Protein AF-A0A0Q5SXW3-F1 (afdb_monomer_lite)

pLDDT: mean 83.44, std 15.12, range [41.38, 98.19]

Structure (mmCIF, N/CA/C/O backbone):
data_AF-A0A0Q5SXW3-F1
#
_entry.id   AF-A0A0Q5SXW3-F1
#
loop_
_atom_site.group_PDB
_atom_site.id
_atom_site.type_symbol
_atom_site.label_atom_id
_atom_site.label_alt_id
_atom_site.label_comp_id
_atom_site.label_asym_id
_atom_site.label_entity_id
_atom_site.label_seq_id
_atom_site.pdbx_PDB_ins_code
_atom_site.Cartn_x
_atom_site.Cartn_y
_atom_site.Cartn_z
_atom_site.occupancy
_atom_site.B_iso_or_equiv
_atom_site.auth_seq_id
_atom_site.auth_comp_id
_atom_site.auth_asym_id
_atom_site.auth_atom_id
_atom_site.pdbx_PDB_model_num
ATOM 1 N N . MET A 1 1 ? 10.910 30.114 -44.982 1.00 49.53 1 MET A N 1
ATOM 2 C CA . MET A 1 1 ? 10.972 28.719 -44.485 1.00 49.53 1 MET A CA 1
ATOM 3 C C . MET A 1 1 ? 11.969 28.508 -43.340 1.00 49.53 1 MET A C 1
ATOM 5 O O . MET A 1 1 ? 11.643 27.770 -42.423 1.00 49.53 1 MET A O 1
ATOM 9 N N . ALA A 1 2 ? 13.144 29.156 -43.319 1.00 45.91 2 ALA A N 1
ATOM 10 C CA . ALA A 1 2 ? 14.095 29.004 -42.202 1.00 45.91 2 ALA A CA 1
ATOM 11 C C . ALA A 1 2 ? 13.546 29.506 -40.845 1.00 45.91 2 ALA A C 1
ATOM 13 O O . ALA A 1 2 ? 13.657 28.807 -39.846 1.00 45.91 2 ALA A O 1
ATOM 14 N N . GLY A 1 3 ? 12.871 30.664 -40.809 1.00 62.47 3 GLY A N 1
ATOM 15 C CA . GLY A 1 3 ? 12.299 31.212 -39.566 1.00 62.47 3 GLY A CA 1
ATOM 16 C C . GLY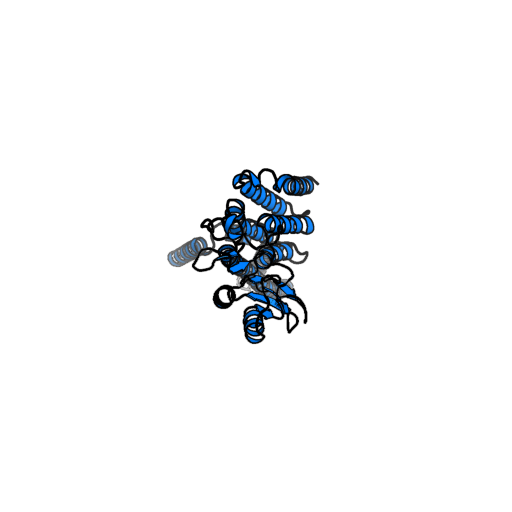 A 1 3 ? 11.138 30.396 -38.978 1.00 62.47 3 GLY A C 1
ATOM 17 O O . GLY A 1 3 ? 11.000 30.313 -37.759 1.00 62.47 3 GLY A O 1
ATOM 18 N N . THR A 1 4 ? 10.341 29.735 -39.827 1.00 69.94 4 THR A N 1
ATOM 19 C CA . THR A 1 4 ? 9.267 28.826 -39.394 1.00 69.94 4 THR A CA 1
ATOM 20 C C . THR A 1 4 ? 9.837 27.508 -38.866 1.00 69.94 4 THR A C 1
ATOM 22 O O . THR A 1 4 ? 9.387 27.035 -37.832 1.00 69.94 4 THR A O 1
ATOM 25 N N . SER A 1 5 ? 10.885 26.965 -39.502 1.00 56.75 5 SER A N 1
ATOM 26 C CA . SER A 1 5 ? 11.617 25.789 -39.001 1.00 56.75 5 SER A CA 1
ATOM 27 C C . SER A 1 5 ? 12.313 26.063 -37.658 1.00 56.75 5 SER A C 1
ATOM 29 O O . SER A 1 5 ? 12.236 25.252 -36.734 1.00 56.75 5 SER A O 1
ATOM 31 N N . PHE A 1 6 ? 12.903 27.251 -37.492 1.00 71.00 6 PHE A N 1
ATOM 32 C CA . PHE A 1 6 ? 13.541 27.657 -36.238 1.00 71.00 6 PHE A CA 1
ATOM 33 C C . PHE A 1 6 ? 12.520 27.892 -35.112 1.00 71.00 6 PHE A C 1
ATOM 35 O O . PHE A 1 6 ? 12.730 27.436 -33.990 1.00 71.00 6 PHE A O 1
ATOM 42 N N . SER A 1 7 ? 11.374 28.518 -35.415 1.00 66.56 7 SER A N 1
ATOM 43 C CA . SER A 1 7 ? 10.286 28.703 -34.439 1.00 66.56 7 SER A CA 1
ATOM 44 C C . SER A 1 7 ? 9.642 27.384 -34.018 1.00 66.56 7 SER A C 1
ATOM 46 O O . SER A 1 7 ? 9.372 27.206 -32.836 1.00 66.56 7 SER A O 1
ATOM 48 N N . ILE A 1 8 ? 9.437 26.440 -34.945 1.00 80.38 8 ILE A N 1
ATOM 49 C CA . ILE A 1 8 ? 8.908 25.108 -34.612 1.00 80.38 8 ILE A CA 1
ATOM 50 C C . ILE A 1 8 ? 9.917 24.341 -33.750 1.00 80.38 8 ILE A C 1
ATOM 52 O O . ILE A 1 8 ? 9.531 23.788 -32.727 1.00 80.38 8 ILE A O 1
ATOM 56 N N . THR A 1 9 ? 11.210 24.374 -34.090 1.00 70.44 9 THR A N 1
ATOM 57 C CA . THR A 1 9 ? 12.268 23.721 -33.297 1.00 70.44 9 THR A CA 1
ATOM 58 C C . THR A 1 9 ? 12.355 24.290 -31.876 1.00 70.44 9 THR A C 1
ATOM 60 O O . THR A 1 9 ? 12.396 23.525 -30.915 1.00 70.44 9 THR A O 1
ATOM 63 N N . ILE A 1 10 ? 12.322 25.620 -31.714 1.00 76.75 10 ILE A N 1
ATOM 64 C CA . ILE A 1 10 ? 12.324 26.263 -30.389 1.00 76.75 10 ILE A CA 1
ATOM 65 C C . ILE A 1 10 ? 11.029 25.981 -29.627 1.00 76.75 10 ILE A C 1
ATOM 67 O O . ILE A 1 10 ? 11.085 25.723 -28.429 1.00 76.75 10 ILE A O 1
ATOM 71 N N . SER A 1 11 ? 9.874 25.998 -30.294 1.00 65.00 11 SER A N 1
ATOM 72 C CA . SER A 1 11 ? 8.589 25.735 -29.646 1.00 65.00 11 SER A CA 1
ATOM 73 C C . SER A 1 11 ? 8.500 24.285 -29.168 1.00 65.00 11 SER A C 1
ATOM 75 O O . SER A 1 11 ? 8.158 24.060 -28.015 1.00 65.00 11 SER A O 1
ATOM 77 N N . VAL A 1 12 ? 8.924 23.311 -29.980 1.00 61.25 12 VAL A N 1
ATOM 78 C CA . VAL A 1 12 ? 9.019 21.898 -29.578 1.00 61.25 12 VAL A CA 1
ATOM 79 C C . VAL A 1 12 ? 10.018 21.716 -28.434 1.00 61.25 12 VAL A C 1
ATOM 81 O O . VAL A 1 12 ? 9.710 21.014 -27.472 1.00 61.25 12 VAL A O 1
ATOM 84 N N . LEU A 1 13 ? 11.183 22.372 -28.480 1.00 55.38 13 LEU A N 1
ATOM 85 C CA . LEU A 1 13 ? 12.180 22.294 -27.409 1.00 55.38 13 LEU A CA 1
ATOM 86 C C . LEU A 1 13 ? 11.666 22.915 -26.097 1.00 55.38 13 LEU A C 1
ATOM 88 O O . LEU A 1 13 ? 11.856 22.334 -25.030 1.00 55.38 13 LEU A O 1
ATOM 92 N N . ALA A 1 14 ? 10.962 24.047 -26.173 1.00 55.56 14 ALA A N 1
ATOM 93 C CA . ALA A 1 14 ? 10.363 24.719 -25.022 1.00 55.56 14 ALA A CA 1
ATOM 94 C C . ALA A 1 14 ? 9.226 23.889 -24.405 1.00 55.56 14 ALA A C 1
ATOM 96 O O . ALA A 1 14 ? 9.214 23.688 -23.192 1.00 55.56 14 ALA A O 1
ATOM 97 N N . THR A 1 15 ? 8.326 23.341 -25.228 1.00 52.22 15 THR A N 1
ATOM 98 C CA . THR A 1 15 ? 7.205 22.504 -24.773 1.00 52.22 15 THR A CA 1
ATOM 99 C C . THR A 1 15 ? 7.679 21.155 -24.228 1.00 52.22 15 THR A C 1
ATOM 101 O O . THR A 1 15 ? 7.140 20.663 -23.240 1.00 52.22 15 THR A O 1
ATOM 104 N N . THR A 1 16 ? 8.727 20.561 -24.804 1.00 41.38 16 THR A N 1
ATOM 105 C CA . THR A 1 16 ? 9.285 19.289 -24.313 1.00 41.38 16 THR A CA 1
ATOM 106 C C . THR A 1 16 ? 10.017 19.477 -22.983 1.00 41.38 16 THR A C 1
ATOM 108 O O . THR A 1 16 ? 9.868 18.660 -22.075 1.00 41.38 16 THR A O 1
ATOM 111 N N . SER A 1 17 ? 10.759 20.580 -22.829 1.00 44.59 17 SER A N 1
ATOM 112 C CA . SER A 1 17 ? 11.491 20.889 -21.595 1.00 44.59 17 SER A CA 1
ATOM 113 C C . SER A 1 17 ? 10.551 21.231 -20.429 1.00 44.59 17 SER A C 1
ATOM 115 O O . SER A 1 17 ? 10.820 20.836 -19.294 1.00 44.59 17 SER A O 1
ATOM 117 N N . SER A 1 18 ? 9.416 21.892 -20.701 1.00 47.47 18 SER A N 1
ATOM 118 C CA . SER A 1 18 ? 8.421 22.239 -19.676 1.00 47.47 18 SER A CA 1
ATOM 119 C C . SER A 1 18 ? 7.492 21.085 -19.286 1.00 47.47 18 SER A C 1
ATOM 121 O O . SER A 1 18 ? 7.033 21.052 -18.149 1.00 47.47 18 SER A O 1
ATOM 123 N N . THR A 1 19 ? 7.219 20.143 -20.196 1.00 46.22 19 THR A N 1
ATOM 124 C CA . THR A 1 19 ? 6.219 19.080 -19.970 1.00 46.22 19 THR A CA 1
ATOM 125 C C . THR A 1 19 ? 6.835 17.786 -19.433 1.00 46.22 19 THR A C 1
ATOM 127 O O . THR A 1 19 ? 6.175 17.063 -18.694 1.00 46.22 19 THR A O 1
ATOM 130 N N . TYR A 1 20 ? 8.099 17.488 -19.761 1.00 43.59 20 TYR A N 1
ATOM 131 C CA . TYR A 1 20 ? 8.680 16.164 -19.495 1.00 43.59 20 TYR A CA 1
ATOM 132 C C . TYR A 1 20 ? 9.910 16.166 -18.576 1.00 43.59 20 TYR A C 1
ATOM 134 O O . TYR A 1 20 ? 10.252 15.130 -18.014 1.00 43.59 20 TYR A O 1
ATOM 142 N N . GLY A 1 21 ? 10.556 17.310 -18.339 1.00 48.75 21 GLY A N 1
ATOM 143 C CA . GLY A 1 21 ? 11.743 17.405 -17.485 1.00 48.75 21 GLY A CA 1
ATOM 144 C C . GLY A 1 21 ? 12.985 16.670 -18.045 1.00 48.75 21 GLY A C 1
ATOM 145 O O . GLY A 1 21 ? 12.887 15.674 -18.765 1.00 48.75 21 GLY A O 1
ATOM 146 N N . PRO A 1 22 ? 14.210 17.109 -17.702 1.00 42.50 22 PRO A N 1
ATOM 147 C CA . PRO A 1 22 ? 15.450 16.567 -18.281 1.00 42.50 22 PRO A CA 1
ATOM 148 C C . PRO A 1 22 ? 15.685 15.073 -17.990 1.00 42.50 22 PRO A C 1
ATOM 150 O O . PRO A 1 22 ? 16.460 14.413 -18.680 1.00 42.50 22 PRO A O 1
ATOM 153 N N . ARG A 1 23 ? 15.007 14.514 -16.981 1.00 47.88 23 ARG A N 1
ATOM 154 C CA . ARG A 1 23 ? 15.119 13.099 -16.599 1.00 47.88 23 ARG A CA 1
ATOM 155 C C . ARG A 1 23 ? 14.349 12.172 -17.532 1.00 47.88 23 ARG A C 1
ATOM 157 O O . ARG A 1 23 ? 14.853 11.098 -17.840 1.00 47.88 23 ARG A O 1
ATOM 164 N N . LEU A 1 24 ? 13.183 12.592 -18.017 1.00 46.88 24 LEU A N 1
ATOM 165 C CA . LEU A 1 24 ? 12.363 11.760 -18.891 1.00 46.88 24 LEU A CA 1
ATOM 166 C C . LEU A 1 24 ? 12.983 11.650 -20.283 1.00 46.88 24 LEU A C 1
ATOM 168 O O . LEU A 1 24 ? 13.010 10.565 -20.844 1.00 46.88 24 LEU A O 1
ATOM 172 N N . VAL A 1 25 ? 13.598 12.729 -20.782 1.00 51.75 25 VAL A N 1
ATOM 173 C CA . VAL A 1 25 ? 14.402 12.695 -22.017 1.00 51.75 25 VAL A CA 1
ATOM 174 C C . VAL A 1 25 ? 15.599 11.754 -21.865 1.00 51.75 25 VAL A C 1
ATOM 176 O O . VAL A 1 25 ? 15.882 10.972 -22.767 1.00 51.75 25 VAL A O 1
ATOM 179 N N . ARG A 1 26 ? 16.290 11.774 -20.715 1.00 52.53 26 ARG A N 1
ATOM 180 C CA . ARG A 1 26 ? 17.434 10.882 -20.470 1.00 52.53 26 ARG A CA 1
ATOM 181 C C . ARG A 1 26 ? 17.016 9.415 -20.359 1.00 52.53 26 ARG A C 1
ATOM 183 O O . ARG A 1 26 ? 17.707 8.563 -20.903 1.00 52.53 26 ARG A O 1
ATOM 190 N N . ASN A 1 27 ? 15.899 9.128 -19.693 1.00 52.12 27 ASN A N 1
ATOM 191 C CA . ASN A 1 27 ? 15.368 7.770 -19.577 1.00 52.12 27 ASN A CA 1
ATOM 192 C C . ASN A 1 27 ? 14.830 7.263 -20.920 1.00 52.12 27 ASN A C 1
ATOM 194 O O . ASN A 1 27 ? 15.155 6.151 -21.313 1.00 52.12 27 ASN A O 1
ATOM 198 N N . PHE A 1 28 ? 14.124 8.106 -21.676 1.00 60.16 28 PHE A N 1
ATOM 199 C CA . PHE A 1 28 ? 13.699 7.814 -23.045 1.00 60.16 28 PHE A CA 1
ATOM 200 C C . PHE A 1 28 ? 14.899 7.505 -23.953 1.00 60.16 28 PHE A C 1
ATOM 202 O O . PHE A 1 28 ? 14.857 6.564 -24.735 1.00 60.16 28 PHE A O 1
ATOM 209 N N . MET A 1 29 ? 16.009 8.239 -23.819 1.00 57.31 29 MET A N 1
ATOM 210 C CA . MET A 1 29 ? 17.247 7.969 -24.566 1.00 57.31 29 MET A CA 1
ATOM 211 C C . MET A 1 29 ? 18.009 6.724 -24.078 1.00 57.31 29 MET A C 1
ATOM 213 O O . MET A 1 29 ? 18.765 6.142 -24.852 1.00 57.31 29 MET A O 1
ATOM 217 N N . ALA A 1 30 ? 17.844 6.312 -22.817 1.00 60.94 30 ALA A N 1
ATOM 218 C CA . ALA A 1 30 ? 18.483 5.121 -22.246 1.00 60.94 30 ALA A CA 1
ATOM 219 C C . ALA A 1 30 ? 17.689 3.825 -22.493 1.00 60.94 30 ALA A C 1
ATOM 221 O O . ALA A 1 30 ? 18.246 2.734 -22.374 1.00 60.94 30 ALA A O 1
ATOM 222 N N . ASP A 1 31 ? 16.408 3.944 -22.839 1.00 70.44 31 ASP A N 1
ATOM 223 C CA . ASP A 1 31 ? 15.528 2.820 -23.123 1.00 70.44 31 ASP A CA 1
ATOM 224 C C . ASP A 1 31 ? 15.985 2.068 -24.383 1.00 70.44 31 ASP A C 1
ATOM 226 O O . ASP A 1 31 ? 16.022 2.610 -25.492 1.00 70.44 31 ASP A O 1
ATOM 230 N N . ARG A 1 32 ? 16.321 0.786 -24.208 1.00 73.56 32 ARG A N 1
ATOM 231 C CA . ARG A 1 32 ? 16.782 -0.089 -25.292 1.00 73.56 32 ARG A CA 1
ATOM 232 C C . ARG A 1 32 ? 15.726 -0.285 -26.376 1.00 73.56 32 ARG A C 1
ATOM 234 O O . ARG A 1 32 ? 16.095 -0.398 -27.542 1.00 73.56 32 ARG A O 1
ATOM 241 N N . ALA A 1 33 ? 14.440 -0.302 -26.025 1.00 75.38 33 ALA A N 1
ATOM 242 C CA . ALA A 1 33 ? 13.360 -0.413 -26.998 1.00 75.38 33 ALA A CA 1
ATOM 243 C C . ALA A 1 33 ? 13.281 0.853 -27.858 1.00 75.38 33 ALA A C 1
ATOM 245 O O . ALA A 1 33 ? 13.190 0.768 -29.082 1.00 75.38 33 ALA A O 1
ATOM 246 N N . ASN A 1 34 ? 13.416 2.029 -27.240 1.00 76.62 34 ASN A N 1
ATOM 247 C CA . ASN A 1 34 ? 13.444 3.289 -27.975 1.00 76.62 34 ASN A CA 1
ATOM 248 C C . ASN A 1 34 ? 14.692 3.407 -28.870 1.00 76.62 34 ASN A C 1
ATOM 250 O O . ASN A 1 34 ? 14.585 3.800 -30.030 1.00 76.62 34 ASN A O 1
ATOM 254 N N . GLN A 1 35 ? 15.866 2.992 -28.376 1.00 82.06 35 GLN A N 1
ATOM 255 C CA . GLN A 1 35 ? 17.093 2.926 -29.181 1.00 82.06 35 GLN A CA 1
ATOM 256 C C . GLN A 1 35 ? 16.946 1.979 -30.377 1.00 82.06 35 GLN A C 1
ATOM 258 O O . GLN A 1 35 ? 17.368 2.323 -31.478 1.00 82.06 35 GLN A O 1
ATOM 263 N N . PHE A 1 36 ? 16.326 0.812 -30.184 1.00 86.44 36 PHE A N 1
ATOM 264 C CA . PHE A 1 36 ? 16.062 -0.149 -31.255 1.00 86.44 36 PHE A CA 1
ATOM 265 C C . PHE A 1 36 ? 15.137 0.427 -32.334 1.00 86.44 36 PHE A C 1
ATOM 267 O O . PHE A 1 36 ? 15.429 0.307 -33.525 1.00 86.44 36 PHE A O 1
ATOM 274 N N . VAL A 1 37 ? 14.051 1.091 -31.932 1.00 87.56 37 VAL A N 1
ATOM 275 C CA . VAL A 1 37 ? 13.108 1.741 -32.854 1.00 87.56 37 VAL A CA 1
ATOM 276 C C . VAL A 1 37 ? 13.810 2.848 -33.644 1.00 87.56 37 VAL A C 1
ATOM 278 O O . VAL A 1 37 ? 13.755 2.847 -34.874 1.00 87.56 37 VAL A O 1
ATOM 281 N N . LEU A 1 38 ? 14.544 3.742 -32.966 1.00 86.25 38 LEU A N 1
ATOM 282 C CA . LEU A 1 38 ? 15.312 4.804 -33.626 1.00 86.25 38 LEU A CA 1
ATOM 283 C C . LEU A 1 38 ? 16.356 4.234 -34.590 1.00 86.25 38 LEU A C 1
ATOM 285 O O . LEU A 1 38 ? 16.492 4.740 -35.703 1.00 86.25 38 LEU A O 1
ATOM 289 N N . ALA A 1 39 ? 17.086 3.194 -34.183 1.00 89.31 39 ALA A N 1
ATOM 290 C CA . ALA A 1 39 ? 18.100 2.557 -35.016 1.00 89.31 39 ALA A CA 1
ATOM 291 C C . ALA A 1 39 ? 17.480 1.915 -36.259 1.00 89.31 39 ALA A C 1
ATOM 293 O O . ALA A 1 39 ? 18.016 2.078 -37.353 1.00 89.31 39 ALA A O 1
ATOM 294 N N . THR A 1 40 ? 16.336 1.244 -36.108 1.00 92.25 40 THR A N 1
ATOM 295 C CA . THR A 1 40 ? 15.629 0.596 -37.216 1.00 92.25 40 THR A CA 1
ATOM 296 C C . THR A 1 40 ? 15.133 1.638 -38.216 1.00 92.25 40 THR A C 1
ATOM 298 O O . THR A 1 40 ? 15.524 1.580 -39.378 1.00 92.25 40 THR A O 1
ATOM 301 N N . PHE A 1 41 ? 14.399 2.660 -37.766 1.00 91.00 41 PHE A N 1
ATOM 302 C CA . PHE A 1 41 ? 13.896 3.718 -38.652 1.00 91.00 41 PHE A CA 1
ATOM 303 C C . PHE A 1 41 ? 15.029 4.491 -39.327 1.00 91.00 41 PHE A C 1
ATOM 305 O O . PHE A 1 41 ? 14.969 4.774 -40.522 1.00 91.00 41 PHE A O 1
ATOM 312 N N . THR A 1 42 ? 16.099 4.801 -38.587 1.00 92.12 42 THR A N 1
ATOM 313 C CA . THR A 1 42 ? 17.269 5.487 -39.150 1.00 92.12 42 THR A CA 1
ATOM 314 C C . THR A 1 42 ? 17.977 4.608 -40.183 1.00 92.12 42 THR A C 1
ATOM 316 O O . THR A 1 42 ? 18.371 5.106 -41.235 1.00 92.12 42 THR A O 1
ATOM 319 N N . SER A 1 43 ? 18.108 3.304 -39.925 1.00 93.62 43 SER A N 1
ATOM 320 C CA . SER A 1 43 ? 18.719 2.344 -40.851 1.00 93.62 43 SER A CA 1
ATOM 321 C C . SER A 1 43 ? 17.892 2.183 -42.126 1.00 93.62 43 SER A C 1
ATOM 323 O O . SER A 1 43 ? 18.435 2.332 -43.221 1.00 93.62 43 SER A O 1
ATOM 325 N N . THR A 1 44 ? 16.576 1.972 -42.006 1.00 93.19 44 THR A N 1
ATOM 326 C CA . THR A 1 44 ? 15.651 1.881 -43.145 1.00 93.19 44 THR A CA 1
ATOM 327 C C . THR A 1 44 ? 15.677 3.171 -43.968 1.00 93.19 44 THR A C 1
ATOM 329 O O . THR A 1 44 ? 15.791 3.130 -45.193 1.00 93.19 44 THR A O 1
ATOM 332 N N . PHE A 1 45 ? 15.670 4.332 -43.310 1.00 90.31 45 PHE A N 1
ATOM 333 C CA . PHE A 1 45 ? 15.755 5.629 -43.978 1.00 90.31 45 PHE A CA 1
ATOM 334 C C . PHE A 1 45 ? 17.074 5.819 -44.743 1.00 90.31 45 PHE A C 1
ATOM 336 O O . PHE A 1 45 ? 17.063 6.197 -45.918 1.00 90.31 45 PHE A O 1
ATOM 343 N N . LEU A 1 46 ? 18.213 5.521 -44.110 1.00 92.81 46 LEU A N 1
ATOM 344 C CA . LEU A 1 46 ? 19.526 5.595 -44.756 1.00 92.81 46 LEU A CA 1
ATOM 345 C C . LEU A 1 46 ? 19.637 4.608 -45.923 1.00 92.81 46 LEU A C 1
ATOM 347 O O . LEU A 1 46 ? 20.145 4.976 -46.983 1.00 92.81 46 LEU A O 1
ATOM 351 N N . TYR A 1 47 ? 19.121 3.388 -45.758 1.00 91.81 47 TYR A N 1
ATOM 352 C CA . TYR A 1 47 ? 19.054 2.389 -46.819 1.00 91.81 47 TYR A CA 1
ATOM 353 C C . TYR A 1 47 ? 18.281 2.927 -48.028 1.00 91.81 47 TYR A C 1
ATOM 355 O O . TYR A 1 47 ? 18.800 2.910 -49.143 1.00 91.81 47 TYR A O 1
ATOM 363 N N . CYS A 1 48 ? 17.096 3.503 -47.809 1.00 89.56 48 CYS A N 1
ATOM 364 C CA . CYS A 1 48 ? 16.301 4.124 -48.867 1.00 89.56 48 CYS A CA 1
ATOM 365 C C . CYS A 1 48 ? 17.057 5.254 -49.586 1.00 89.56 48 CYS A C 1
ATOM 367 O O . CYS A 1 48 ? 17.016 5.314 -50.813 1.00 89.56 48 CYS A O 1
ATOM 369 N N . ILE A 1 49 ? 17.795 6.116 -48.872 1.00 90.44 49 ILE A N 1
ATOM 370 C CA . ILE A 1 49 ? 18.624 7.169 -49.495 1.00 90.44 49 ILE A CA 1
ATOM 371 C C . ILE A 1 49 ? 19.711 6.570 -50.395 1.00 90.44 49 ILE A C 1
ATOM 373 O O . ILE A 1 49 ? 19.908 7.033 -51.520 1.00 90.44 49 ILE A O 1
ATOM 377 N N . VAL A 1 50 ? 20.416 5.542 -49.918 1.00 88.75 50 VAL A N 1
ATOM 378 C CA . VAL A 1 50 ? 21.484 4.884 -50.687 1.00 88.75 50 VAL A CA 1
ATOM 379 C C . VAL A 1 50 ? 20.922 4.215 -51.944 1.00 88.75 50 VAL A C 1
ATOM 381 O O . VAL A 1 50 ? 21.498 4.370 -53.023 1.00 88.75 50 VAL A O 1
ATOM 384 N N . VAL A 1 51 ? 19.781 3.529 -51.825 1.00 88.31 51 VAL A N 1
ATOM 385 C CA . VAL A 1 51 ? 19.095 2.887 -52.956 1.00 88.31 51 VAL A CA 1
ATOM 386 C C . VAL A 1 51 ? 18.595 3.924 -53.961 1.00 88.31 51 VAL A C 1
ATOM 388 O O . VAL A 1 51 ? 18.804 3.755 -55.157 1.00 88.31 51 VAL A O 1
ATOM 391 N N . MET A 1 52 ? 18.009 5.036 -53.505 1.00 84.25 52 MET A N 1
ATOM 392 C CA . MET A 1 52 ? 17.576 6.117 -54.400 1.00 84.25 52 MET A CA 1
ATOM 393 C C . MET A 1 52 ? 18.745 6.723 -55.180 1.00 84.25 52 MET A C 1
ATOM 395 O O . MET A 1 52 ? 18.599 7.001 -56.365 1.00 84.25 52 MET A O 1
ATOM 399 N N . ARG A 1 53 ? 19.923 6.876 -54.559 1.00 81.69 53 ARG A N 1
ATOM 400 C CA . ARG A 1 53 ? 21.124 7.384 -55.245 1.00 81.69 53 ARG A CA 1
ATOM 401 C C . ARG A 1 53 ? 21.618 6.455 -56.362 1.00 81.69 53 ARG A C 1
ATOM 403 O O . ARG A 1 53 ? 22.303 6.918 -57.265 1.00 81.69 53 ARG A O 1
ATOM 410 N N . THR A 1 54 ? 21.321 5.159 -56.283 1.00 77.75 54 THR A N 1
ATOM 411 C CA . THR A 1 54 ? 21.755 4.161 -57.277 1.00 77.75 54 THR A CA 1
ATOM 412 C C . THR A 1 54 ? 20.787 4.008 -58.452 1.00 77.75 54 THR A C 1
ATOM 414 O O . THR A 1 54 ? 21.094 3.278 -59.394 1.00 77.75 54 THR A O 1
ATOM 417 N N . VAL A 1 55 ? 19.632 4.681 -58.422 1.00 76.56 55 VAL A N 1
ATOM 418 C CA . VAL A 1 55 ? 18.691 4.720 -59.546 1.00 76.56 55 VAL A CA 1
ATOM 419 C C . VAL A 1 55 ? 19.172 5.758 -60.558 1.00 76.56 55 VAL A C 1
ATOM 421 O O . VAL A 1 55 ? 19.189 6.950 -60.259 1.00 76.56 55 VAL A O 1
ATOM 424 N N . HIS A 1 56 ? 19.525 5.312 -61.764 1.00 69.12 56 HIS A N 1
ATOM 425 C CA . HIS A 1 56 ? 19.887 6.195 -62.876 1.00 69.12 56 HIS A CA 1
ATOM 426 C C . HIS A 1 56 ? 18.735 6.286 -63.882 1.00 69.12 56 HIS A C 1
ATOM 428 O O . HIS A 1 56 ? 18.235 5.266 -64.364 1.00 69.12 56 HIS A O 1
ATOM 434 N N . THR A 1 57 ? 18.324 7.511 -64.207 1.00 60.47 57 THR A N 1
ATOM 435 C CA . THR A 1 57 ? 17.358 7.831 -65.274 1.00 60.47 57 THR A CA 1
ATOM 436 C C . THR A 1 57 ? 18.081 8.236 -66.561 1.00 60.47 57 THR A C 1
ATOM 438 O O . THR A 1 57 ? 19.185 8.765 -66.491 1.00 60.47 57 THR A O 1
ATOM 441 N N . GLU A 1 58 ? 17.448 8.059 -67.729 1.00 55.50 58 GLU A N 1
ATOM 442 C CA . GLU A 1 58 ? 18.015 8.327 -69.077 1.00 55.50 58 GLU A CA 1
ATOM 443 C C . GLU A 1 58 ? 18.564 9.755 -69.306 1.00 55.50 58 GLU A C 1
ATOM 445 O O . GLU A 1 58 ? 19.168 10.027 -70.337 1.00 55.50 58 GLU A O 1
ATOM 450 N N . VAL A 1 59 ? 18.383 10.669 -68.351 1.00 57.69 59 VAL A N 1
ATOM 451 C CA . VAL A 1 59 ? 18.916 12.040 -68.367 1.00 57.69 59 VAL A CA 1
ATOM 452 C C . VAL A 1 59 ? 20.444 12.085 -68.142 1.00 57.69 59 VAL A C 1
ATOM 454 O O . VAL A 1 59 ? 21.069 13.077 -68.499 1.00 57.69 59 VAL A O 1
ATOM 457 N N . ASP A 1 60 ? 21.056 11.015 -67.616 1.00 56.78 60 ASP A N 1
ATOM 458 C CA . ASP A 1 60 ? 22.485 10.955 -67.238 1.00 56.78 60 ASP A CA 1
ATOM 459 C C . ASP A 1 60 ? 23.419 10.328 -68.303 1.00 56.78 60 ASP A C 1
ATOM 461 O O . ASP A 1 60 ? 24.522 9.889 -67.974 1.00 56.78 60 ASP A O 1
ATOM 465 N N . ASP A 1 61 ? 23.007 10.227 -69.575 1.00 55.25 61 ASP A N 1
ATOM 466 C CA . ASP A 1 61 ? 23.818 9.647 -70.679 1.00 55.25 61 ASP A CA 1
ATOM 467 C C . ASP A 1 61 ? 24.334 8.206 -70.406 1.00 55.25 61 ASP A C 1
ATOM 469 O O . ASP A 1 61 ? 25.233 7.685 -71.070 1.00 55.25 61 ASP A O 1
ATOM 473 N N . THR A 1 62 ? 23.732 7.530 -69.419 1.00 58.69 62 THR A N 1
ATOM 474 C CA . THR A 1 62 ? 24.042 6.168 -68.967 1.00 58.69 62 THR A CA 1
ATOM 475 C C . THR A 1 62 ? 22.777 5.310 -69.079 1.00 58.69 62 THR A C 1
ATOM 477 O O . THR A 1 62 ? 21.673 5.805 -68.859 1.00 58.69 62 THR A O 1
ATOM 480 N N . SER A 1 63 ? 22.902 4.021 -69.422 1.00 59.34 63 SER A N 1
ATOM 481 C CA . SER A 1 63 ? 21.747 3.117 -69.558 1.00 59.34 63 SER A CA 1
ATOM 482 C C . SER A 1 63 ? 20.893 3.105 -68.286 1.00 59.34 63 SER A C 1
ATOM 484 O O . SER A 1 63 ? 21.424 2.835 -67.206 1.00 59.34 63 SER A O 1
ATOM 486 N N . ALA A 1 64 ? 19.586 3.350 -68.419 1.00 66.06 64 ALA A N 1
ATOM 487 C CA . ALA A 1 64 ? 18.649 3.332 -67.301 1.00 66.06 64 ALA A CA 1
ATOM 488 C C . ALA A 1 64 ? 18.769 2.024 -66.503 1.00 66.06 64 ALA A C 1
ATOM 490 O O . ALA A 1 64 ? 18.636 0.928 -67.052 1.00 66.06 64 ALA A O 1
ATOM 491 N N . PHE A 1 65 ? 19.024 2.139 -65.201 1.00 74.44 65 PHE A N 1
ATOM 492 C CA . PHE A 1 65 ? 19.201 0.995 -64.313 1.00 74.44 65 PHE A CA 1
ATOM 493 C C . PHE A 1 65 ? 18.437 1.222 -63.013 1.00 74.44 65 PHE A C 1
ATOM 495 O O . PHE A 1 65 ? 18.665 2.196 -62.294 1.00 74.44 65 PHE A O 1
ATOM 502 N N . VAL A 1 66 ? 17.534 0.287 -62.709 1.00 78.31 66 VAL A N 1
ATOM 503 C CA . VAL A 1 66 ? 16.761 0.262 -61.467 1.00 78.31 66 VAL A CA 1
ATOM 504 C C . VAL A 1 66 ? 17.112 -1.022 -60.707 1.00 78.31 66 VAL A C 1
ATOM 506 O O . VAL A 1 66 ? 16.832 -2.116 -61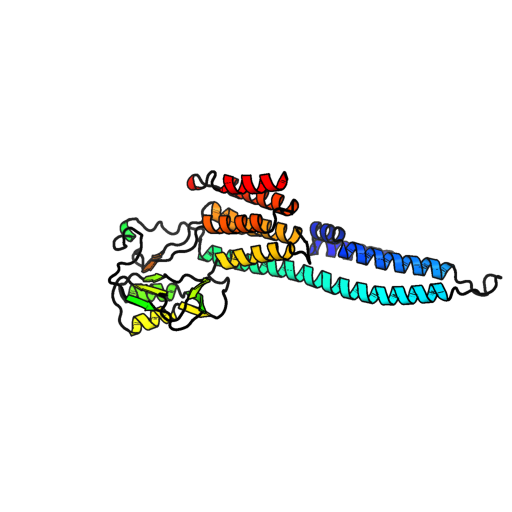.203 1.00 78.31 66 VAL A O 1
ATOM 509 N N . PRO A 1 67 ? 17.694 -0.937 -59.499 1.00 81.75 67 PRO A N 1
ATOM 510 C CA . PRO A 1 67 ? 18.035 -2.108 -58.699 1.00 81.75 67 PRO A CA 1
ATOM 511 C C . PRO A 1 67 ? 16.782 -2.714 -58.038 1.00 81.75 67 PRO A C 1
ATOM 513 O O . PRO A 1 67 ? 16.492 -2.474 -56.868 1.00 81.75 67 PRO A O 1
ATOM 516 N N . VAL A 1 68 ? 16.034 -3.533 -58.786 1.00 84.69 68 VAL A N 1
ATOM 517 C CA . VAL A 1 68 ? 14.730 -4.101 -58.371 1.00 84.69 68 VAL A CA 1
ATOM 518 C C . VAL A 1 68 ? 14.796 -4.854 -57.034 1.00 84.69 68 VAL A C 1
ATOM 520 O O . VAL A 1 68 ? 13.911 -4.695 -56.194 1.00 84.69 68 VAL A O 1
ATOM 523 N N . ILE A 1 69 ? 15.867 -5.620 -56.790 1.00 89.00 69 ILE A N 1
ATOM 524 C CA . ILE A 1 69 ? 16.062 -6.350 -55.524 1.00 89.00 69 ILE A CA 1
ATOM 525 C C . ILE A 1 69 ? 16.157 -5.375 -54.344 1.00 89.00 69 ILE A C 1
ATOM 527 O O . ILE A 1 69 ? 15.526 -5.596 -53.313 1.00 89.00 69 ILE A O 1
ATOM 531 N N . ALA A 1 70 ? 16.899 -4.276 -54.502 1.00 88.56 70 ALA A N 1
ATOM 532 C CA . ALA A 1 70 ? 17.058 -3.277 -53.450 1.00 88.56 70 ALA A CA 1
ATOM 533 C C . ALA A 1 70 ? 15.736 -2.554 -53.149 1.00 88.56 70 ALA A C 1
ATOM 535 O O . ALA A 1 70 ? 15.409 -2.303 -51.991 1.00 88.56 70 ALA A O 1
ATOM 536 N N . VAL A 1 71 ? 14.925 -2.300 -54.182 1.00 88.69 71 VAL A N 1
ATOM 537 C CA . VAL A 1 71 ? 13.573 -1.746 -54.021 1.00 88.69 71 VAL A CA 1
ATOM 538 C C . VAL A 1 71 ? 12.664 -2.716 -53.260 1.00 88.69 71 VAL A C 1
ATOM 540 O O . VAL A 1 71 ? 11.949 -2.297 -52.355 1.00 88.69 71 VAL A O 1
ATOM 543 N N . HIS A 1 72 ? 12.695 -4.016 -53.566 1.00 91.69 72 HIS A N 1
ATOM 544 C CA . HIS A 1 72 ? 11.904 -5.009 -52.827 1.00 91.69 72 HIS A CA 1
ATOM 545 C C . HIS A 1 72 ? 12.327 -5.120 -51.358 1.00 91.69 72 HIS A C 1
ATOM 547 O O . HIS A 1 72 ? 11.466 -5.179 -50.482 1.00 91.69 72 HIS A O 1
ATOM 553 N N . VAL A 1 73 ? 13.631 -5.078 -51.071 1.00 93.44 73 VAL A N 1
ATOM 554 C CA . VAL A 1 73 ? 14.137 -5.031 -49.691 1.00 93.44 73 VAL A CA 1
ATOM 555 C C . VAL A 1 73 ? 13.670 -3.757 -48.980 1.00 93.44 73 VAL A C 1
ATOM 557 O O . VAL A 1 73 ? 13.221 -3.844 -47.842 1.00 93.44 73 VAL A O 1
ATOM 560 N N . ALA A 1 74 ? 13.686 -2.597 -49.645 1.00 91.56 74 ALA A N 1
ATOM 561 C CA . ALA A 1 74 ? 13.182 -1.345 -49.072 1.00 91.56 74 ALA A CA 1
ATOM 562 C C . ALA A 1 74 ? 11.684 -1.422 -48.728 1.00 91.56 74 ALA A C 1
ATOM 564 O O . ALA A 1 74 ? 11.268 -0.955 -47.667 1.00 91.56 74 ALA A O 1
ATOM 565 N N . VAL A 1 75 ? 10.872 -2.048 -49.587 1.00 92.31 75 VAL A N 1
ATOM 566 C CA . VAL A 1 75 ? 9.441 -2.271 -49.320 1.00 92.31 75 VAL A CA 1
ATOM 567 C C . VAL A 1 75 ? 9.247 -3.200 -48.121 1.00 92.31 75 VAL A C 1
ATOM 569 O O . VAL A 1 75 ? 8.447 -2.893 -47.241 1.00 92.31 75 VAL A O 1
ATOM 572 N N . LEU A 1 76 ? 10.001 -4.300 -48.041 1.00 95.56 76 LEU A N 1
ATOM 573 C CA . LEU A 1 76 ? 9.939 -5.215 -46.898 1.00 95.56 76 LEU A CA 1
ATOM 574 C C . LEU A 1 76 ? 10.352 -4.527 -45.590 1.00 95.56 76 LEU A C 1
ATOM 576 O O . LEU A 1 76 ? 9.652 -4.671 -44.589 1.00 95.56 76 LEU A O 1
ATOM 580 N N . LEU A 1 77 ? 11.432 -3.739 -45.608 1.00 93.56 77 LEU A N 1
ATOM 581 C CA . LEU A 1 77 ? 11.858 -2.929 -44.463 1.00 93.56 77 LEU A CA 1
ATOM 582 C C . LEU A 1 77 ? 10.791 -1.900 -44.073 1.00 93.56 77 LEU A C 1
ATOM 584 O O . LEU A 1 77 ? 10.521 -1.728 -42.894 1.00 93.56 77 LEU A O 1
ATOM 588 N N . SER A 1 78 ? 10.116 -1.280 -45.043 1.00 91.25 78 SER A N 1
ATOM 589 C CA . SER A 1 78 ? 9.033 -0.324 -44.770 1.00 91.25 78 SER A CA 1
ATOM 590 C C . SER A 1 78 ? 7.829 -0.989 -44.092 1.00 91.25 78 SER A C 1
ATOM 592 O O . SER A 1 78 ? 7.243 -0.423 -43.174 1.00 91.25 78 SER A O 1
ATOM 594 N N . VAL A 1 79 ? 7.454 -2.205 -44.509 1.00 95.00 79 VAL A N 1
ATOM 595 C CA . VAL A 1 79 ? 6.390 -2.981 -43.844 1.00 95.00 79 VAL A CA 1
ATOM 596 C C . VAL A 1 79 ? 6.821 -3.397 -42.436 1.00 95.00 79 VAL A C 1
ATOM 598 O O . VAL A 1 79 ? 6.023 -3.323 -41.501 1.00 95.00 79 VAL A O 1
ATOM 601 N N . PHE A 1 80 ? 8.082 -3.795 -42.265 1.00 95.44 80 PHE A N 1
ATOM 602 C CA . PHE A 1 80 ? 8.651 -4.102 -40.955 1.00 95.44 80 PHE A CA 1
ATOM 603 C C . PHE A 1 80 ? 8.637 -2.880 -40.020 1.00 95.44 80 PHE A C 1
ATOM 605 O O . PHE A 1 80 ? 8.208 -3.006 -38.873 1.00 95.44 80 PHE A O 1
ATOM 612 N N . ASP A 1 81 ? 8.992 -1.693 -40.522 1.00 93.00 81 ASP A N 1
ATOM 613 C CA . ASP A 1 81 ? 8.952 -0.427 -39.779 1.00 93.00 81 ASP A CA 1
ATOM 614 C C . ASP A 1 81 ? 7.543 -0.114 -39.250 1.00 93.00 81 ASP A C 1
ATOM 616 O O . ASP A 1 81 ? 7.406 0.366 -38.126 1.00 93.00 81 ASP A O 1
ATOM 620 N N . VAL A 1 82 ? 6.477 -0.442 -39.994 1.00 93.56 82 VAL A N 1
ATOM 621 C CA . VAL A 1 82 ? 5.096 -0.304 -39.490 1.00 93.56 82 VAL A CA 1
ATOM 622 C C . VAL A 1 82 ? 4.863 -1.194 -38.265 1.00 93.56 82 VAL A C 1
ATOM 624 O O . VAL A 1 82 ? 4.263 -0.749 -37.287 1.00 93.56 82 VAL A O 1
ATOM 627 N N . GLY A 1 83 ? 5.365 -2.432 -38.274 1.00 92.31 83 GLY A N 1
ATOM 628 C CA . GLY A 1 83 ? 5.296 -3.326 -37.114 1.00 92.31 83 GLY A CA 1
ATOM 629 C C . GLY A 1 83 ? 6.075 -2.783 -35.912 1.00 92.31 83 GLY A C 1
ATOM 630 O O . GLY A 1 83 ? 5.563 -2.770 -34.791 1.00 92.31 83 GLY A O 1
ATOM 631 N N . VAL A 1 84 ? 7.279 -2.261 -36.155 1.00 90.06 84 VAL A N 1
ATOM 632 C CA . VAL A 1 84 ? 8.114 -1.614 -35.131 1.00 90.06 84 VAL A CA 1
ATOM 633 C C . VAL A 1 84 ? 7.443 -0.354 -34.573 1.00 90.06 84 VAL A C 1
ATOM 635 O O . VAL A 1 84 ? 7.509 -0.114 -33.369 1.00 90.06 84 VAL A O 1
ATOM 638 N N . LEU A 1 85 ? 6.728 0.415 -35.400 1.00 87.56 85 LEU A N 1
ATOM 639 C CA . LEU A 1 85 ? 5.950 1.576 -34.963 1.00 87.56 85 LEU A CA 1
ATOM 640 C C . LEU A 1 85 ? 4.789 1.177 -34.045 1.00 87.56 85 LEU A C 1
ATOM 642 O O . LEU A 1 85 ? 4.589 1.805 -33.007 1.00 87.56 85 LEU A O 1
ATOM 646 N N . VAL A 1 86 ? 4.033 0.133 -34.395 1.00 88.88 86 VAL A N 1
ATOM 647 C CA . VAL A 1 86 ? 2.944 -0.378 -33.542 1.00 88.88 86 VAL A CA 1
ATOM 648 C C . VAL A 1 86 ? 3.496 -0.859 -32.198 1.00 88.88 86 VAL A C 1
ATOM 650 O O . VAL A 1 86 ? 2.944 -0.512 -31.151 1.00 88.88 86 VAL A O 1
ATOM 653 N N . PHE A 1 87 ? 4.614 -1.591 -32.214 1.00 87.56 87 PHE A N 1
ATOM 654 C CA . PHE A 1 87 ? 5.337 -1.982 -31.002 1.00 87.56 87 PHE A CA 1
ATOM 655 C C . PHE A 1 87 ? 5.744 -0.761 -30.164 1.00 87.56 87 PHE A C 1
ATOM 657 O O . PHE A 1 87 ? 5.485 -0.726 -28.963 1.00 87.56 87 PHE A O 1
ATOM 664 N N . PHE A 1 88 ? 6.318 0.266 -30.795 1.00 83.19 88 PHE A N 1
ATOM 665 C CA . PHE A 1 88 ? 6.750 1.485 -30.116 1.00 83.19 88 PHE A CA 1
ATOM 666 C C . PHE A 1 88 ? 5.589 2.221 -29.438 1.00 83.19 88 PHE A C 1
ATOM 668 O O . PHE A 1 88 ? 5.702 2.615 -28.278 1.00 83.19 88 PHE A O 1
ATOM 675 N N . ILE A 1 89 ? 4.453 2.366 -30.127 1.00 80.81 89 ILE A N 1
ATOM 676 C CA . ILE A 1 89 ? 3.253 2.993 -29.557 1.00 80.81 89 ILE A CA 1
ATOM 677 C C . ILE A 1 89 ? 2.775 2.210 -28.328 1.00 80.81 89 ILE A C 1
ATOM 679 O O . ILE A 1 89 ? 2.479 2.817 -27.299 1.00 80.81 89 ILE A O 1
ATOM 683 N N . HIS A 1 90 ? 2.731 0.876 -28.410 1.00 78.81 90 HIS A N 1
ATOM 684 C CA . HIS A 1 90 ? 2.333 0.028 -27.285 1.00 78.81 90 HIS A CA 1
ATOM 685 C C . HIS A 1 90 ? 3.289 0.167 -26.090 1.00 78.81 90 HIS A C 1
ATOM 687 O O . HIS A 1 90 ? 2.841 0.337 -24.956 1.00 78.81 90 HIS A O 1
ATOM 693 N N . HIS A 1 91 ? 4.598 0.165 -26.351 1.00 76.31 91 HIS A N 1
ATOM 694 C CA . HIS A 1 91 ? 5.642 0.328 -25.339 1.00 76.31 91 HIS A CA 1
ATOM 695 C C . HIS A 1 91 ? 5.526 1.664 -24.592 1.00 76.31 91 HIS A C 1
ATOM 697 O O . HIS A 1 91 ? 5.484 1.698 -23.360 1.00 76.31 91 HIS A O 1
ATOM 703 N N . ILE A 1 92 ? 5.388 2.773 -25.327 1.00 74.69 92 ILE A N 1
ATOM 704 C CA . ILE A 1 92 ? 5.242 4.108 -24.729 1.00 74.69 92 ILE A CA 1
ATOM 705 C C . ILE A 1 92 ? 3.928 4.235 -23.954 1.00 74.69 92 ILE A C 1
ATOM 707 O O . ILE A 1 92 ? 3.923 4.790 -22.853 1.00 74.69 92 ILE A O 1
ATOM 711 N N . ALA A 1 93 ? 2.828 3.689 -24.478 1.00 74.06 93 ALA A N 1
ATOM 712 C CA . ALA A 1 93 ? 1.550 3.683 -23.771 1.00 74.06 93 ALA A CA 1
ATOM 713 C C . ALA A 1 93 ? 1.644 2.937 -22.426 1.00 74.06 93 ALA A C 1
ATOM 715 O O . ALA A 1 93 ? 1.164 3.447 -21.411 1.00 74.06 93 ALA A O 1
ATOM 716 N N . GLY A 1 94 ? 2.316 1.779 -22.397 1.00 70.00 94 GLY A N 1
ATOM 717 C CA . GLY A 1 94 ? 2.556 1.014 -21.171 1.00 70.00 94 GLY A CA 1
ATOM 718 C C . GLY A 1 94 ? 3.378 1.789 -20.137 1.00 70.00 94 GLY A C 1
ATOM 719 O O . GLY A 1 94 ? 2.988 1.869 -18.972 1.00 70.00 94 GLY A O 1
ATOM 720 N N . SER A 1 95 ? 4.466 2.437 -20.564 1.00 68.44 95 SER A N 1
ATOM 721 C CA . SER A 1 95 ? 5.321 3.244 -19.679 1.00 68.44 95 SER A CA 1
ATOM 722 C C . SER A 1 95 ? 4.558 4.408 -19.024 1.00 68.44 95 SER A C 1
ATOM 724 O O . SER A 1 95 ? 4.602 4.577 -17.803 1.00 68.44 95 SER A O 1
ATOM 726 N N . VAL A 1 96 ? 3.771 5.161 -19.805 1.00 69.00 96 VAL A N 1
ATOM 727 C CA . VAL A 1 96 ? 2.949 6.272 -19.284 1.00 69.00 96 VAL A CA 1
ATOM 728 C C . VAL A 1 96 ? 1.901 5.770 -18.285 1.00 69.00 96 VAL A C 1
ATOM 730 O O . VAL A 1 96 ? 1.670 6.397 -17.244 1.00 69.00 96 VAL A O 1
ATOM 733 N N . GLN A 1 97 ? 1.279 4.621 -18.563 1.00 68.06 97 GLN A N 1
ATOM 734 C CA . GLN A 1 97 ? 0.294 4.027 -17.666 1.00 68.06 97 GLN A CA 1
ATOM 735 C C . GLN A 1 97 ? 0.910 3.663 -16.308 1.00 68.06 97 GLN A C 1
ATOM 737 O O . GLN A 1 97 ? 0.292 3.966 -15.284 1.00 68.06 97 GLN A O 1
ATOM 742 N N . ILE A 1 98 ? 2.124 3.101 -16.283 1.00 74.69 98 ILE A N 1
ATOM 743 C CA . ILE A 1 98 ? 2.839 2.741 -15.046 1.00 74.69 98 ILE A CA 1
ATOM 744 C C . ILE A 1 98 ? 3.093 3.977 -14.177 1.00 74.69 98 ILE A C 1
ATOM 746 O O . ILE A 1 98 ? 2.743 3.963 -12.998 1.00 74.69 98 ILE A O 1
ATOM 750 N N . THR A 1 99 ? 3.612 5.077 -14.736 1.00 72.75 99 THR A N 1
ATOM 751 C CA . THR A 1 99 ? 3.848 6.310 -13.958 1.00 72.75 99 THR A CA 1
ATOM 752 C C . THR A 1 99 ? 2.545 6.891 -13.399 1.00 72.75 99 THR A C 1
ATOM 754 O O . THR A 1 99 ? 2.491 7.287 -12.234 1.00 72.75 99 THR A O 1
ATOM 757 N N . SER A 1 100 ? 1.465 6.899 -14.191 1.00 75.00 100 SER A N 1
ATOM 758 C CA . SER A 1 100 ? 0.153 7.368 -13.715 1.00 75.00 100 SER A CA 1
ATOM 759 C C . SER A 1 100 ? -0.441 6.470 -12.623 1.00 75.00 100 SER A C 1
ATOM 761 O O . SER A 1 100 ? -1.126 6.948 -11.722 1.00 75.00 100 SER A O 1
ATOM 763 N N . LEU A 1 101 ? -0.183 5.160 -12.689 1.00 82.94 101 LEU A N 1
ATOM 764 C CA . LEU A 1 101 ? -0.604 4.199 -11.677 1.00 82.94 101 LEU A CA 1
ATOM 765 C C . LEU A 1 101 ? 0.180 4.391 -10.377 1.00 82.94 101 LEU A C 1
ATOM 767 O O . LEU A 1 101 ? -0.442 4.446 -9.325 1.00 82.94 101 LEU A O 1
ATOM 771 N N . GLN A 1 102 ? 1.503 4.563 -10.452 1.00 85.44 102 GLN A N 1
ATOM 772 C CA . GLN A 1 102 ? 2.338 4.857 -9.285 1.00 85.44 102 GLN A CA 1
ATOM 773 C C . GLN A 1 102 ? 1.881 6.124 -8.560 1.00 85.44 102 GLN A C 1
ATOM 775 O O . GLN A 1 102 ? 1.785 6.116 -7.338 1.00 85.44 102 GLN A O 1
ATOM 780 N N . ALA A 1 103 ? 1.554 7.188 -9.301 1.00 85.56 103 ALA A N 1
ATOM 781 C CA . ALA A 1 103 ? 1.043 8.421 -8.709 1.00 85.56 103 ALA A CA 1
ATOM 782 C C . ALA A 1 103 ? -0.276 8.191 -7.954 1.00 85.56 103 ALA A C 1
ATOM 784 O O . ALA A 1 103 ? -0.388 8.597 -6.803 1.00 85.56 103 ALA A O 1
ATOM 785 N N . ARG A 1 104 ? -1.233 7.471 -8.560 1.00 88.88 104 ARG A N 1
ATOM 786 C CA . ARG A 1 104 ? -2.507 7.126 -7.906 1.00 88.88 104 ARG A CA 1
ATOM 787 C C . ARG A 1 104 ? -2.310 6.285 -6.646 1.00 88.88 104 ARG A C 1
ATOM 789 O O . ARG A 1 104 ? -2.837 6.639 -5.604 1.00 88.88 104 ARG A O 1
ATOM 796 N N . VAL A 1 105 ? -1.511 5.220 -6.729 1.00 93.31 105 VAL A N 1
ATOM 797 C CA . VAL A 1 105 ? -1.225 4.345 -5.578 1.00 93.31 105 VAL A CA 1
ATOM 798 C C . VAL A 1 105 ? -0.518 5.114 -4.460 1.00 93.31 105 VAL A C 1
ATOM 800 O O . VAL A 1 105 ? -0.798 4.905 -3.284 1.00 93.31 105 VAL A O 1
ATOM 803 N N . LEU A 1 106 ? 0.378 6.037 -4.809 1.00 93.50 106 LEU A N 1
ATOM 804 C CA . LEU A 1 106 ? 1.041 6.894 -3.833 1.00 93.50 106 LEU A CA 1
ATOM 805 C C . LEU A 1 106 ? 0.064 7.865 -3.154 1.00 93.50 106 LEU A C 1
ATOM 807 O O . LEU A 1 106 ? 0.207 8.128 -1.962 1.00 93.50 106 LEU A O 1
ATOM 811 N N . ASP A 1 107 ? -0.913 8.396 -3.887 1.00 94.25 107 ASP A N 1
ATOM 812 C CA . ASP A 1 107 ? -1.954 9.252 -3.316 1.00 94.25 107 ASP A CA 1
ATOM 813 C C . ASP A 1 107 ? -2.903 8.460 -2.406 1.00 94.25 107 ASP A C 1
ATOM 815 O O . ASP A 1 107 ? -3.212 8.934 -1.313 1.00 94.25 107 ASP A O 1
ATOM 819 N N . ASP A 1 108 ? -3.266 7.229 -2.783 1.00 94.44 108 ASP A N 1
ATOM 820 C CA . ASP A 1 108 ? -4.021 6.309 -1.923 1.00 94.44 108 ASP A CA 1
ATOM 821 C C . ASP A 1 108 ? -3.246 6.003 -0.629 1.00 94.44 108 ASP A C 1
ATOM 823 O O . ASP A 1 108 ? -3.795 6.124 0.467 1.00 94.44 108 ASP A O 1
ATOM 827 N N . LEU A 1 109 ? -1.943 5.701 -0.737 1.00 96.06 109 LEU A N 1
ATOM 828 C CA . LEU A 1 109 ? -1.061 5.468 0.410 1.00 96.06 109 LEU A CA 1
ATOM 829 C C . LEU A 1 109 ? -0.969 6.697 1.327 1.00 96.06 109 LEU A C 1
ATOM 831 O O . LEU A 1 109 ? -1.020 6.559 2.546 1.00 96.06 109 LEU A O 1
ATOM 835 N N . ARG A 1 110 ? -0.861 7.908 0.770 1.00 95.00 110 ARG A N 1
ATOM 836 C CA . ARG A 1 110 ? -0.876 9.146 1.568 1.00 95.00 110 ARG A CA 1
ATOM 837 C C . ARG A 1 110 ? -2.207 9.351 2.278 1.00 95.00 110 ARG A C 1
ATOM 839 O O . ARG A 1 110 ? -2.207 9.756 3.437 1.00 95.00 110 ARG A O 1
ATOM 846 N N . ALA A 1 111 ? -3.316 9.100 1.588 1.00 93.94 111 ALA A N 1
ATOM 847 C CA . ALA A 1 111 ? -4.652 9.285 2.136 1.00 93.94 111 ALA A CA 1
ATOM 848 C C . ALA A 1 111 ? -4.896 8.351 3.327 1.00 93.94 111 ALA A C 1
ATOM 850 O O . ALA A 1 111 ? -5.320 8.810 4.387 1.00 93.94 111 ALA A O 1
ATOM 851 N N . VAL A 1 112 ? -4.561 7.065 3.188 1.00 94.00 112 VAL A N 1
ATOM 852 C CA . VAL A 1 112 ? -4.706 6.105 4.289 1.00 94.00 112 VAL A CA 1
ATOM 853 C C . VAL A 1 112 ? -3.674 6.332 5.395 1.00 94.00 112 VAL A C 1
ATOM 855 O O . VAL A 1 112 ? -4.017 6.237 6.568 1.00 94.00 112 VAL A O 1
ATOM 858 N N . ALA A 1 113 ? -2.440 6.729 5.068 1.00 92.88 113 ALA A N 1
ATOM 859 C CA . ALA A 1 113 ? -1.447 7.084 6.079 1.00 92.88 113 ALA A CA 1
ATOM 860 C C . ALA A 1 113 ? -1.904 8.270 6.942 1.00 92.88 113 ALA A C 1
ATOM 862 O O . ALA A 1 113 ? -1.707 8.246 8.150 1.00 92.88 113 ALA A O 1
ATOM 863 N N . ALA A 1 114 ? -2.556 9.277 6.351 1.00 90.25 114 ALA A N 1
ATOM 864 C CA . ALA A 1 114 ? -3.111 10.407 7.097 1.00 90.25 114 ALA A CA 1
ATOM 865 C C . ALA A 1 114 ? -4.294 10.013 8.001 1.00 90.25 114 ALA A C 1
ATOM 867 O O . ALA A 1 114 ? -4.515 10.661 9.022 1.00 90.25 114 ALA A O 1
ATOM 868 N N . LEU A 1 115 ? -5.045 8.968 7.633 1.00 88.31 115 LEU A N 1
ATOM 869 C CA . LEU A 1 115 ? -6.114 8.397 8.457 1.00 88.31 115 LEU A CA 1
ATOM 870 C C . LEU A 1 115 ? -5.553 7.607 9.650 1.00 88.31 115 LEU A C 1
ATOM 872 O O . LEU A 1 115 ? -6.083 7.711 10.751 1.00 88.31 115 LEU A O 1
ATOM 876 N N . VAL A 1 116 ? -4.509 6.807 9.417 1.00 88.19 116 VAL A N 1
ATOM 877 C CA . VAL A 1 116 ? -3.951 5.866 10.402 1.00 88.19 116 VAL A CA 1
ATOM 878 C C . VAL A 1 116 ? -2.937 6.529 11.341 1.00 88.19 116 VAL A C 1
ATOM 880 O O . VAL A 1 116 ? -2.902 6.199 12.523 1.00 88.19 116 VAL A O 1
ATOM 883 N N . TYR A 1 117 ? -2.139 7.472 10.832 1.00 87.50 117 TYR A N 1
ATOM 884 C CA . TYR A 1 117 ? -1.036 8.135 11.538 1.00 87.50 117 TYR A CA 1
ATOM 885 C C . TYR A 1 117 ? -1.174 9.669 11.452 1.00 87.50 117 TYR A C 1
ATOM 887 O O . TYR A 1 117 ? -0.453 10.329 10.691 1.00 87.50 117 TYR A O 1
ATOM 895 N N . PRO A 1 118 ? -2.124 10.276 12.180 1.00 80.31 118 PRO A N 1
ATOM 896 C CA . PRO A 1 118 ? -2.307 11.722 12.165 1.00 80.31 118 PRO A CA 1
ATOM 897 C C . PRO A 1 118 ? -1.050 12.461 12.662 1.00 80.31 118 PRO A C 1
ATOM 899 O O . PRO A 1 118 ? -0.350 12.019 13.566 1.00 80.31 118 PRO A O 1
ATOM 902 N N . THR A 1 119 ? -0.745 13.612 12.051 1.00 64.19 119 THR A N 1
ATOM 903 C CA . THR A 1 119 ? 0.480 14.394 12.329 1.00 64.19 119 THR A CA 1
ATOM 904 C C . THR A 1 119 ? 0.425 15.181 13.641 1.00 64.19 119 THR A C 1
ATOM 906 O O . THR A 1 119 ? 1.469 15.584 14.163 1.00 64.19 119 THR A O 1
ATOM 909 N N . SER A 1 120 ? -0.777 15.458 14.151 1.00 57.16 120 SER A N 1
ATOM 910 C CA . SER A 1 120 ? -0.923 15.919 15.532 1.00 57.16 120 SER A CA 1
ATOM 911 C C . SER A 1 120 ? -0.642 14.737 16.449 1.00 57.16 120 SER A C 1
ATOM 913 O O . SER A 1 120 ? -1.045 13.632 16.090 1.00 57.16 120 SER A O 1
ATOM 915 N N . PRO A 1 121 ? -0.019 14.945 17.623 1.00 49.69 121 PRO A N 1
ATOM 916 C CA . PRO A 1 121 ? -0.152 13.964 18.686 1.00 49.69 121 PRO A CA 1
ATOM 917 C C . PRO A 1 121 ? -1.655 13.709 18.809 1.00 49.69 121 PRO A C 1
ATOM 919 O O . PRO A 1 121 ? -2.405 14.645 19.089 1.00 49.69 121 PRO A O 1
ATOM 922 N N . GLY A 1 122 ? -2.114 12.499 18.477 1.00 45.41 122 GLY A N 1
ATOM 923 C CA . GLY A 1 122 ? -3.340 12.039 19.107 1.00 45.41 122 GLY A CA 1
ATOM 924 C C . GLY A 1 122 ? -3.050 12.191 20.586 1.00 45.41 122 GLY A C 1
ATOM 925 O O . GLY A 1 122 ? -1.975 11.753 21.003 1.00 45.41 122 GLY A O 1
ATOM 926 N N . ASP A 1 123 ? -3.889 12.945 21.298 1.00 43.56 123 ASP A N 1
ATOM 927 C CA . ASP A 1 123 ? -3.765 13.106 22.741 1.00 43.56 123 ASP A CA 1
ATOM 928 C C . ASP A 1 123 ? -3.408 11.730 23.293 1.00 43.56 123 ASP A C 1
ATOM 930 O O . ASP A 1 123 ? -4.139 10.767 23.027 1.00 43.56 123 ASP A O 1
ATOM 934 N N . ASP A 1 124 ? -2.207 11.618 23.881 1.00 43.19 124 ASP A N 1
ATOM 935 C CA . ASP A 1 124 ? -1.750 10.381 24.503 1.00 43.19 124 ASP A CA 1
ATOM 936 C C . ASP A 1 124 ? -2.947 9.889 25.301 1.00 43.19 124 ASP A C 1
ATOM 938 O O . ASP A 1 124 ? -3.455 10.623 26.149 1.00 43.19 124 ASP A O 1
ATOM 942 N N . VAL A 1 125 ? -3.473 8.713 24.948 1.00 48.03 125 VAL A N 1
ATOM 943 C CA . VAL A 1 125 ? -4.591 8.141 25.689 1.00 48.03 125 VAL A CA 1
ATOM 944 C C . VAL A 1 125 ? -4.065 8.009 27.107 1.00 48.03 125 VAL A C 1
ATOM 946 O O . VAL A 1 125 ? -3.181 7.180 27.353 1.00 48.03 125 VAL A O 1
ATOM 949 N N . ASP A 1 126 ? -4.530 8.892 27.996 1.00 43.88 126 ASP A N 1
ATOM 950 C CA . ASP A 1 126 ? -4.035 8.972 29.362 1.00 43.88 126 ASP A CA 1
ATOM 951 C C . ASP A 1 126 ? -4.056 7.559 29.951 1.00 43.88 126 ASP A C 1
ATOM 953 O O . ASP A 1 126 ? -4.971 6.770 29.696 1.00 43.88 126 ASP A O 1
ATOM 957 N N . GLN A 1 127 ? -3.046 7.192 30.743 1.00 42.44 127 GLN A N 1
ATOM 958 C CA . GLN A 1 127 ? -3.029 5.872 31.391 1.00 42.44 127 GLN A CA 1
ATOM 959 C C . GLN A 1 127 ? -4.311 5.615 32.209 1.00 42.44 127 GLN A C 1
ATOM 961 O O . GLN A 1 127 ? -4.697 4.462 32.387 1.00 42.44 127 GLN A O 1
ATOM 966 N N . GLU A 1 128 ? -5.001 6.677 32.640 1.00 42.44 128 GLU A N 1
ATOM 967 C CA . GLU A 1 128 ? -6.312 6.632 33.294 1.00 42.44 128 GLU A CA 1
ATOM 968 C C . GLU A 1 128 ? -7.463 6.260 32.341 1.00 42.44 128 GLU A C 1
ATOM 970 O O . GLU A 1 128 ? -8.379 5.554 32.754 1.00 42.44 128 GLU A O 1
ATOM 975 N N . ALA A 1 129 ? -7.400 6.624 31.056 1.00 48.12 129 ALA A N 1
ATOM 976 C CA . ALA A 1 129 ? -8.391 6.252 30.041 1.00 48.12 129 ALA A CA 1
ATOM 977 C C . ALA A 1 129 ? -8.365 4.744 29.711 1.00 48.12 129 ALA A C 1
ATOM 979 O O . ALA A 1 129 ? -9.360 4.190 29.252 1.00 48.12 129 ALA A O 1
ATOM 980 N N . ARG A 1 130 ? -7.267 4.034 30.014 1.00 51.44 130 ARG A N 1
ATOM 981 C CA . ARG A 1 130 ? -7.181 2.561 29.899 1.00 51.44 130 ARG A CA 1
ATOM 982 C C . ARG A 1 130 ? -7.822 1.823 31.086 1.00 51.44 130 ARG A C 1
ATOM 984 O O . ARG A 1 130 ? -7.824 0.591 31.100 1.00 51.44 130 ARG A O 1
ATOM 991 N N . ALA A 1 131 ? -8.365 2.535 32.079 1.00 46.00 131 ALA A N 1
ATOM 992 C CA . ALA A 1 131 ? -9.041 1.927 33.220 1.00 46.00 131 ALA A CA 1
ATOM 993 C C . ALA A 1 131 ? -10.304 1.167 32.769 1.00 46.00 131 ALA A C 1
ATOM 995 O O . ALA A 1 131 ? -11.293 1.766 32.359 1.00 46.00 131 ALA A O 1
ATOM 996 N N . GLY A 1 132 ? -10.270 -0.167 32.855 1.00 53.72 132 GLY A N 1
ATOM 997 C CA . GLY A 1 132 ? -11.366 -1.056 32.437 1.00 53.72 132 GLY A CA 1
ATOM 998 C C . GLY A 1 132 ? -11.036 -1.954 31.241 1.00 53.72 132 GLY A C 1
ATOM 999 O O . GLY A 1 132 ? -11.817 -2.855 30.935 1.00 53.72 132 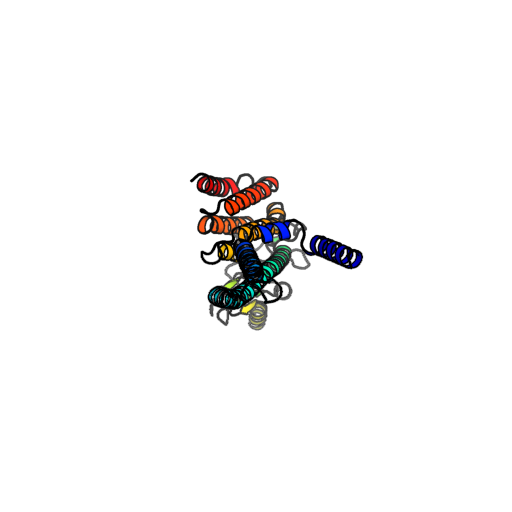GLY A O 1
ATOM 1000 N N . LEU A 1 133 ? -9.879 -1.749 30.607 1.00 62.84 133 LEU A N 1
ATOM 1001 C CA . LEU A 1 133 ? -9.292 -2.691 29.655 1.00 62.84 133 LEU A CA 1
ATOM 1002 C C . LEU A 1 133 ? -8.488 -3.764 30.399 1.00 62.84 133 LEU A C 1
ATOM 1004 O O . LEU A 1 133 ? -8.007 -3.543 31.512 1.00 62.84 133 LEU A O 1
ATOM 1008 N N . SER A 1 134 ? -8.349 -4.931 29.780 1.00 58.97 134 SER A N 1
ATOM 1009 C CA . SER A 1 134 ? -7.446 -5.996 30.223 1.00 58.97 134 SER A CA 1
ATOM 1010 C C . SER A 1 134 ? -5.984 -5.508 30.237 1.00 58.97 134 SER A C 1
ATOM 1012 O O . SER A 1 134 ? -5.655 -4.515 29.589 1.00 58.97 134 SER A O 1
ATOM 1014 N N . ASP A 1 135 ? -5.076 -6.222 30.916 1.00 55.69 135 ASP A N 1
ATOM 1015 C CA . ASP A 1 135 ? -3.634 -5.879 30.961 1.00 55.69 135 ASP A CA 1
ATOM 1016 C C . ASP A 1 135 ? -2.978 -5.797 29.564 1.00 55.69 135 ASP A C 1
ATOM 1018 O O . ASP A 1 135 ? -1.974 -5.108 29.383 1.00 55.69 135 ASP A O 1
ATOM 1022 N N . ASP A 1 136 ? -3.547 -6.478 28.564 1.00 61.72 136 ASP A N 1
ATOM 1023 C CA . ASP A 1 136 ? -3.116 -6.430 27.162 1.00 61.72 136 ASP A CA 1
ATOM 1024 C C . ASP A 1 136 ? -3.794 -5.314 26.340 1.00 61.72 136 ASP A C 1
ATOM 1026 O O . ASP A 1 136 ? -3.498 -5.147 25.158 1.00 61.72 136 ASP A O 1
ATOM 1030 N N . GLY A 1 137 ? -4.669 -4.514 26.958 1.00 60.84 137 GLY A N 1
ATOM 1031 C CA . GLY A 1 137 ? -5.425 -3.443 26.313 1.00 60.84 137 GLY A CA 1
ATOM 1032 C C . GLY A 1 137 ? -6.681 -3.903 25.569 1.00 60.84 137 GLY A C 1
ATOM 1033 O O . GLY A 1 137 ? -7.283 -3.077 24.887 1.00 60.84 137 GLY A O 1
ATOM 1034 N N . SER A 1 138 ? -7.076 -5.174 25.692 1.00 66.56 138 SER A N 1
ATOM 1035 C CA . SER A 1 138 ? -8.300 -5.712 25.090 1.00 66.56 138 SER A CA 1
ATOM 1036 C C . SER A 1 138 ? -9.537 -5.486 25.955 1.00 66.56 138 SER A C 1
ATOM 1038 O O . SER A 1 138 ? -9.473 -5.182 27.152 1.00 66.56 138 SER A O 1
ATOM 1040 N N . VAL A 1 139 ? -10.697 -5.669 25.341 1.00 72.94 139 VAL A N 1
ATOM 1041 C CA . VAL A 1 139 ? -11.984 -5.652 26.023 1.00 72.94 139 VAL A CA 1
ATOM 1042 C C . VAL A 1 139 ? -12.194 -6.943 26.853 1.00 72.94 139 VAL A C 1
ATOM 1044 O O . VAL A 1 139 ? -11.880 -8.031 26.368 1.00 72.94 139 VAL A O 1
ATOM 1047 N N . PRO A 1 140 ? -12.754 -6.878 28.084 1.00 66.62 140 PRO A N 1
ATOM 1048 C CA . PRO A 1 140 ? -12.969 -8.059 28.931 1.00 66.62 140 PRO A CA 1
ATOM 1049 C C . PRO A 1 140 ? -13.836 -9.162 28.292 1.00 66.62 140 PRO A C 1
ATOM 1051 O O . PRO A 1 140 ? -14.790 -8.893 27.562 1.00 66.62 140 PRO A O 1
ATOM 1054 N N . ALA A 1 141 ? -13.553 -10.422 28.645 1.00 60.16 141 ALA A N 1
ATOM 1055 C CA . ALA A 1 141 ? -14.150 -11.623 28.041 1.00 60.16 141 ALA A CA 1
ATOM 1056 C C . ALA A 1 141 ? -15.674 -11.801 28.243 1.00 60.16 141 ALA A C 1
ATOM 1058 O O . ALA A 1 141 ? -16.276 -12.650 27.585 1.00 60.16 141 ALA A O 1
ATOM 1059 N N . ASP A 1 142 ? -16.305 -11.003 29.109 1.00 69.56 142 ASP A N 1
ATOM 1060 C CA . ASP A 1 142 ? -17.750 -11.052 29.401 1.00 69.56 142 ASP A CA 1
ATOM 1061 C C . ASP A 1 142 ? -18.607 -10.265 28.378 1.00 69.56 142 ASP A C 1
ATOM 1063 O O . ASP A 1 142 ? -19.825 -10.106 28.519 1.00 69.56 142 ASP A O 1
ATOM 1067 N N . GLY A 1 143 ? -17.948 -9.766 27.333 1.00 79.38 143 GLY A N 1
ATOM 1068 C CA . GLY A 1 143 ? -18.494 -8.987 26.237 1.00 79.38 143 GLY A CA 1
ATOM 1069 C C . GLY A 1 143 ? -19.333 -9.729 25.193 1.00 79.38 143 GLY A C 1
ATOM 1070 O O . GLY A 1 143 ? -19.323 -10.957 25.098 1.00 79.38 143 GLY A O 1
ATOM 1071 N N . ALA A 1 144 ? -20.030 -8.979 24.329 1.00 87.31 144 ALA A N 1
ATOM 1072 C CA . ALA A 1 144 ? -20.643 -9.551 23.128 1.00 87.31 144 ALA A CA 1
ATOM 1073 C C . ALA A 1 144 ? -19.637 -9.613 21.966 1.00 87.31 144 ALA A C 1
ATOM 1075 O O . ALA A 1 144 ? -18.883 -8.674 21.722 1.00 87.31 144 ALA A O 1
ATOM 1076 N N . VAL A 1 145 ? -19.679 -10.705 21.194 1.00 93.62 145 VAL A N 1
ATOM 1077 C CA . VAL A 1 145 ? -18.896 -10.858 19.958 1.00 93.62 145 VAL A CA 1
ATOM 1078 C C . VAL A 1 145 ? -19.810 -10.667 18.752 1.00 93.62 145 VAL A C 1
ATOM 1080 O O . VAL A 1 145 ? -20.688 -11.492 18.476 1.00 93.62 145 VAL A O 1
ATOM 1083 N N . VAL A 1 146 ? -19.584 -9.597 17.996 1.00 95.62 146 VAL A N 1
ATOM 1084 C CA . VAL A 1 146 ? -20.255 -9.353 16.719 1.00 95.62 146 VAL A CA 1
ATOM 1085 C C . VAL A 1 146 ? -19.535 -10.154 15.643 1.00 95.62 146 VAL A C 1
ATOM 1087 O O . VAL A 1 146 ? -18.383 -9.884 15.314 1.00 95.62 146 VAL A O 1
ATOM 1090 N N . ARG A 1 147 ? -20.219 -11.162 15.098 1.00 97.06 147 ARG A N 1
ATOM 1091 C CA . ARG A 1 147 ? -19.655 -12.081 14.100 1.00 97.06 147 ARG A CA 1
ATOM 1092 C C . ARG A 1 147 ? -20.049 -11.724 12.671 1.00 97.06 147 ARG A C 1
ATOM 1094 O O . ARG A 1 147 ? -21.154 -11.210 12.456 1.00 97.06 147 ARG A O 1
ATOM 1101 N N . ALA A 1 148 ? -19.170 -12.053 11.729 1.00 97.44 148 ALA A N 1
ATOM 1102 C CA . ALA A 1 148 ? -19.387 -11.925 10.294 1.00 97.44 148 ALA A CA 1
ATOM 1103 C C . ALA A 1 148 ? -20.560 -12.795 9.825 1.00 97.44 148 ALA A C 1
ATOM 1105 O O . ALA A 1 148 ? -20.736 -13.925 10.289 1.00 97.44 148 ALA A O 1
ATOM 1106 N N . ASP A 1 149 ? -21.363 -12.256 8.910 1.00 96.44 149 ASP A N 1
ATOM 1107 C CA . ASP A 1 149 ? -22.504 -12.928 8.277 1.00 96.44 149 ASP A CA 1
ATOM 1108 C C . ASP A 1 149 ? -22.241 -13.325 6.815 1.00 96.44 149 ASP A C 1
ATOM 1110 O O . ASP A 1 149 ? -23.089 -13.968 6.197 1.00 96.44 149 ASP A O 1
ATOM 1114 N N . ALA A 1 150 ? -21.064 -12.991 6.284 1.00 96.81 150 ALA A N 1
ATOM 1115 C CA . ALA A 1 150 ? -20.598 -13.355 4.954 1.00 96.81 150 ALA A CA 1
ATOM 1116 C C . ALA A 1 150 ? -19.067 -13.488 4.928 1.00 96.81 150 ALA A C 1
ATOM 1118 O O . ALA A 1 150 ? -18.375 -12.979 5.811 1.00 96.81 150 ALA A O 1
ATOM 1119 N N . ASP A 1 151 ? -18.560 -14.139 3.883 1.00 98.06 151 ASP A N 1
ATOM 1120 C CA . ASP A 1 151 ? -17.128 -14.239 3.612 1.00 98.06 151 ASP A CA 1
ATOM 1121 C C . ASP A 1 151 ? -16.643 -13.009 2.829 1.00 98.06 151 ASP A C 1
ATOM 1123 O O . ASP A 1 151 ? -17.336 -12.514 1.932 1.00 98.06 151 ASP A O 1
ATOM 1127 N N . GLY A 1 152 ? -15.432 -12.534 3.117 1.00 97.69 152 GLY A N 1
ATOM 1128 C CA . GLY A 1 152 ? -14.818 -11.449 2.356 1.00 97.69 152 GLY A CA 1
ATOM 1129 C C . GLY A 1 152 ? -13.700 -10.721 3.091 1.00 97.69 152 GLY A C 1
ATOM 1130 O O . GLY A 1 152 ? -13.372 -11.011 4.236 1.00 97.69 152 GLY A O 1
ATOM 1131 N N . TYR A 1 153 ? -13.114 -9.739 2.415 1.00 98.19 153 TYR A N 1
ATOM 1132 C CA . TYR A 1 153 ? -12.183 -8.792 3.015 1.00 98.19 153 TYR A CA 1
ATOM 1133 C C . TYR A 1 153 ? -12.941 -7.664 3.702 1.00 98.19 153 TYR A C 1
ATOM 1135 O O . TYR A 1 153 ? -13.872 -7.109 3.116 1.00 98.19 153 TYR A O 1
ATOM 1143 N N . VAL A 1 154 ? -12.498 -7.264 4.893 1.00 98.00 154 VAL A N 1
ATOM 1144 C CA . VAL A 1 154 ? -12.929 -6.005 5.507 1.00 98.00 154 VAL A CA 1
ATOM 1145 C C . VAL A 1 154 ? -12.404 -4.852 4.651 1.00 98.00 154 VAL A C 1
ATOM 1147 O O . VAL A 1 154 ? -11.201 -4.614 4.588 1.00 98.00 154 VAL A O 1
ATOM 1150 N N . GLN A 1 155 ? -13.297 -4.156 3.950 1.00 96.06 155 GLN A N 1
ATOM 1151 C CA . GLN A 1 155 ? -12.938 -3.049 3.056 1.00 96.06 155 GLN A CA 1
ATOM 1152 C C . GLN A 1 155 ? -12.972 -1.701 3.770 1.00 96.06 155 GLN A C 1
ATOM 1154 O O . GLN A 1 155 ? -12.140 -0.834 3.510 1.00 96.06 155 GLN A O 1
ATOM 1159 N N . ALA A 1 156 ? -13.952 -1.521 4.654 1.00 96.06 156 ALA A N 1
ATOM 1160 C CA . ALA A 1 156 ? -14.121 -0.290 5.399 1.00 96.06 156 ALA A CA 1
ATOM 1161 C C . ALA A 1 156 ? -14.824 -0.547 6.728 1.00 96.06 156 ALA A C 1
ATOM 1163 O O . ALA A 1 156 ? -15.742 -1.364 6.820 1.00 96.06 156 ALA A O 1
ATOM 1164 N N . VAL A 1 157 ? -14.433 0.221 7.731 1.00 97.00 157 VAL A N 1
ATOM 1165 C CA . VAL A 1 157 ? -15.109 0.343 9.010 1.00 97.00 157 VAL A CA 1
ATOM 1166 C C . VAL A 1 157 ? -15.594 1.784 9.146 1.00 97.00 157 VAL A C 1
ATOM 1168 O O . VAL A 1 157 ? -14.848 2.750 8.957 1.00 97.00 157 VAL A O 1
ATOM 1171 N N . ALA A 1 158 ? -16.878 1.946 9.451 1.00 96.81 158 ALA A N 1
ATOM 1172 C CA . ALA A 1 158 ? -17.489 3.239 9.713 1.00 96.81 158 ALA A CA 1
ATOM 1173 C C . ALA A 1 158 ? -17.149 3.692 11.144 1.00 96.81 158 ALA A C 1
ATOM 1175 O O . ALA A 1 158 ? -17.994 3.629 12.037 1.00 96.81 158 ALA A O 1
ATOM 1176 N N . TRP A 1 159 ? -15.910 4.150 11.355 1.00 94.56 159 TRP A N 1
ATOM 1177 C CA . TRP A 1 159 ? -15.343 4.477 12.674 1.00 94.56 159 TRP A CA 1
ATOM 1178 C C . TRP A 1 159 ? -16.243 5.373 13.529 1.00 94.56 159 TRP A C 1
ATOM 1180 O O . TRP A 1 159 ? -16.529 5.063 14.679 1.00 94.56 159 TRP A O 1
ATOM 1190 N N . GLU A 1 160 ? -16.777 6.442 12.942 1.00 94.19 160 GLU A N 1
ATOM 1191 C CA . GLU A 1 160 ? -17.653 7.373 13.653 1.00 94.19 160 GLU A CA 1
ATOM 1192 C C . GLU A 1 160 ? -19.039 6.768 13.957 1.00 94.19 160 GLU A C 1
ATOM 1194 O O . GLU A 1 160 ? -19.685 7.125 14.940 1.00 94.19 160 GLU A O 1
ATOM 1199 N N . ALA A 1 161 ? -19.519 5.824 13.140 1.00 95.44 161 ALA A N 1
ATOM 1200 C CA . ALA A 1 161 ? -20.745 5.092 13.455 1.00 95.44 161 ALA A CA 1
ATOM 1201 C C . ALA A 1 161 ? -20.529 4.133 14.634 1.00 95.44 161 ALA A C 1
ATOM 1203 O O . ALA A 1 161 ? -21.384 4.083 15.517 1.00 95.44 161 ALA A O 1
ATOM 1204 N N . LEU A 1 162 ? -19.378 3.449 14.684 1.00 95.31 162 LEU A N 1
ATOM 1205 C CA . LEU A 1 162 ? -18.983 2.637 15.837 1.00 95.31 162 LEU A CA 1
ATOM 1206 C C . LEU A 1 162 ? -18.857 3.493 17.099 1.00 95.31 162 LEU A C 1
ATOM 1208 O O . LEU A 1 162 ? -19.458 3.144 18.107 1.00 95.31 162 LEU A O 1
ATOM 1212 N N . ARG A 1 163 ? -18.172 4.644 17.025 1.00 94.94 163 ARG A N 1
ATOM 1213 C CA . ARG A 1 163 ? -18.021 5.579 18.152 1.00 94.94 163 ARG A CA 1
ATOM 1214 C C . ARG A 1 163 ? -19.375 6.021 18.703 1.00 94.94 163 ARG A C 1
ATOM 1216 O O . ARG A 1 163 ? -19.622 5.918 19.897 1.00 94.94 163 ARG A O 1
ATOM 1223 N N . ARG A 1 164 ? -20.298 6.450 17.836 1.00 94.88 164 ARG A N 1
ATOM 1224 C CA . ARG A 1 164 ? -21.645 6.860 18.267 1.00 94.88 164 ARG A CA 1
ATOM 1225 C C . ARG A 1 164 ? -22.469 5.723 18.863 1.00 94.88 164 ARG A C 1
ATOM 1227 O O . ARG A 1 164 ? -23.303 5.993 19.721 1.00 94.88 164 ARG A O 1
ATOM 1234 N N . ALA A 1 165 ? -22.318 4.493 18.374 1.00 94.44 165 ALA A N 1
ATOM 1235 C CA . ALA A 1 165 ? -22.999 3.336 18.951 1.00 94.44 165 ALA A CA 1
ATOM 1236 C C . ALA A 1 165 ? -22.413 2.992 20.331 1.00 94.44 165 ALA A C 1
ATOM 1238 O O . ALA A 1 165 ? -23.167 2.856 21.288 1.00 94.44 165 ALA A O 1
ATOM 1239 N N . ALA A 1 166 ? -21.082 2.975 20.443 1.00 92.50 166 ALA A N 1
ATOM 1240 C CA . ALA A 1 166 ? -20.340 2.755 21.682 1.00 92.50 166 ALA A CA 1
ATOM 1241 C C . ALA A 1 166 ? -20.768 3.730 22.793 1.00 92.50 166 ALA A C 1
ATOM 1243 O O . ALA A 1 166 ? -21.213 3.304 23.857 1.00 92.50 166 ALA A O 1
ATOM 1244 N N . VAL A 1 167 ? -20.747 5.038 22.503 1.00 93.19 167 VAL A N 1
ATOM 1245 C CA . VAL A 1 167 ? -21.133 6.095 23.455 1.00 93.19 167 VAL A CA 1
ATOM 1246 C C . VAL A 1 167 ? -22.604 5.992 23.858 1.00 93.19 167 VAL A C 1
ATOM 1248 O O . VAL A 1 167 ? -22.943 6.128 25.030 1.00 93.19 167 VAL A O 1
ATOM 1251 N N . ARG A 1 168 ? -23.498 5.728 22.899 1.00 94.25 168 ARG A N 1
ATOM 1252 C CA . ARG A 1 168 ? -24.942 5.620 23.157 1.00 94.25 168 ARG A CA 1
ATOM 1253 C C . ARG A 1 168 ? -25.282 4.455 24.081 1.00 94.25 168 ARG A C 1
ATOM 1255 O O . ARG A 1 168 ? -26.144 4.604 24.943 1.00 94.25 168 ARG A O 1
ATOM 1262 N N . ASP A 1 169 ? -24.629 3.318 23.868 1.00 91.38 169 ASP A N 1
ATOM 1263 C CA . ASP A 1 169 ? -24.894 2.087 24.609 1.00 91.38 169 ASP A CA 1
ATOM 1264 C C . ASP A 1 169 ? -24.014 1.963 25.869 1.00 91.38 169 ASP A C 1
ATOM 1266 O O . ASP A 1 169 ? -24.185 1.022 26.644 1.00 91.38 169 ASP A O 1
ATOM 1270 N N . GLY A 1 170 ? -23.102 2.917 26.101 1.00 89.88 170 GLY A N 1
ATOM 1271 C CA . GLY A 1 170 ? -22.204 2.942 27.257 1.00 89.88 170 GLY A CA 1
ATOM 1272 C C . GLY A 1 170 ? -21.203 1.785 27.268 1.00 89.88 170 GLY A C 1
ATOM 1273 O O . GLY A 1 170 ? -20.897 1.253 28.335 1.00 89.88 170 GLY A O 1
ATOM 1274 N N . VAL A 1 171 ? -20.735 1.356 26.091 1.00 91.12 171 VAL A N 1
ATOM 1275 C CA . VAL A 1 171 ? -19.802 0.230 25.927 1.00 91.12 171 VAL A CA 1
ATOM 1276 C C . VAL A 1 171 ? -18.534 0.656 25.201 1.00 91.12 171 VAL A C 1
ATOM 1278 O O . VAL A 1 171 ? -18.559 1.553 24.366 1.00 91.12 171 VAL A O 1
ATOM 1281 N N . VAL A 1 172 ? -17.439 -0.056 25.461 1.00 91.81 172 VAL A N 1
ATOM 1282 C CA . VAL A 1 172 ? -16.200 0.045 24.682 1.00 91.81 172 VAL A CA 1
ATOM 1283 C C . VAL A 1 172 ? -16.240 -0.998 23.576 1.00 91.81 172 VAL A C 1
ATOM 1285 O O . VAL A 1 172 ? -16.632 -2.142 23.815 1.00 91.81 172 VAL A O 1
ATOM 1288 N N . VAL A 1 173 ? -15.853 -0.605 22.367 1.00 93.44 173 VAL A N 1
ATOM 1289 C CA . VAL A 1 173 ? -15.929 -1.431 21.160 1.00 93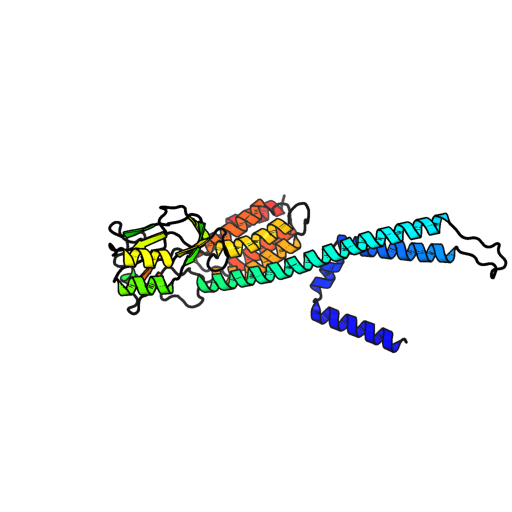.44 173 VAL A CA 1
ATOM 1290 C C . VAL A 1 173 ? -14.526 -1.694 20.619 1.00 93.44 173 VAL A C 1
ATOM 1292 O O . VAL A 1 173 ? -13.865 -0.781 20.154 1.00 93.44 173 VAL A O 1
ATOM 1295 N N . GLU A 1 174 ? -14.066 -2.935 20.614 1.00 94.50 174 GLU A N 1
ATOM 1296 C CA . GLU A 1 174 ? -12.792 -3.332 20.011 1.00 94.50 174 GLU A CA 1
ATOM 1297 C C . GLU A 1 174 ? -13.003 -3.879 18.601 1.00 94.50 174 GLU A C 1
ATOM 1299 O O . GLU A 1 174 ? -13.761 -4.832 18.390 1.00 94.50 174 GLU A O 1
ATOM 1304 N N . VAL A 1 175 ? -12.318 -3.292 17.619 1.00 95.31 175 VAL A N 1
ATOM 1305 C CA . VAL A 1 175 ? -12.345 -3.769 16.233 1.00 95.31 175 VAL A CA 1
ATOM 1306 C C . VAL A 1 175 ? -11.266 -4.830 16.039 1.00 95.31 175 VAL A C 1
ATOM 1308 O O . VAL A 1 175 ? -10.090 -4.524 15.879 1.00 95.31 175 VAL A O 1
ATOM 1311 N N . VAL A 1 176 ? -11.686 -6.095 16.015 1.00 93.75 176 VAL A N 1
ATOM 1312 C CA . VAL A 1 176 ? -10.787 -7.256 15.880 1.00 93.75 176 VAL A CA 1
ATOM 1313 C C . VAL A 1 176 ? -10.478 -7.562 14.411 1.00 93.75 176 VAL A C 1
ATOM 1315 O O . VAL A 1 176 ? -9.382 -8.014 14.060 1.00 93.75 176 VAL A O 1
ATOM 1318 N N . ALA A 1 177 ? -11.444 -7.330 13.521 1.00 95.81 177 ALA A N 1
ATOM 1319 C CA . ALA A 1 177 ? -11.253 -7.471 12.084 1.00 95.81 177 ALA A CA 1
ATOM 1320 C C . ALA A 1 177 ? -10.932 -6.112 11.452 1.00 95.81 177 ALA A C 1
ATOM 1322 O O . ALA A 1 177 ? -11.815 -5.420 10.947 1.00 95.81 177 ALA A O 1
ATOM 1323 N N . MET A 1 178 ? -9.652 -5.738 11.494 1.00 95.56 178 MET A N 1
ATOM 1324 C CA . MET A 1 178 ? -9.155 -4.517 10.857 1.00 95.56 178 MET A CA 1
ATOM 1325 C C . MET A 1 178 ? -9.294 -4.575 9.323 1.00 95.56 178 MET A C 1
ATOM 1327 O O . MET A 1 178 ? -9.279 -5.673 8.748 1.00 95.56 178 MET A O 1
ATOM 1331 N N . PRO A 1 179 ? -9.416 -3.420 8.637 1.00 96.81 179 PRO A N 1
ATOM 1332 C CA . PRO A 1 179 ? -9.420 -3.369 7.179 1.00 96.81 179 PRO A CA 1
ATOM 1333 C C . PRO A 1 179 ? -8.244 -4.129 6.563 1.00 96.81 179 PRO A C 1
ATOM 1335 O O . PRO A 1 179 ? -7.122 -4.062 7.054 1.00 96.81 179 PRO A O 1
ATOM 1338 N N . GLY A 1 180 ? -8.520 -4.879 5.498 1.00 95.75 180 GLY A N 1
ATOM 1339 C CA . GLY A 1 180 ? -7.557 -5.776 4.857 1.00 95.75 180 GLY A CA 1
ATOM 1340 C C . GLY A 1 180 ? -7.620 -7.226 5.322 1.00 95.75 180 GLY A C 1
ATOM 1341 O O . GLY A 1 180 ? -7.206 -8.118 4.578 1.00 95.75 180 GLY A O 1
ATOM 1342 N N . ARG A 1 181 ? -8.198 -7.497 6.499 1.00 96.50 181 ARG A N 1
ATOM 1343 C CA . ARG A 1 181 ? -8.372 -8.863 7.003 1.00 96.50 181 ARG A CA 1
ATOM 1344 C C . ARG A 1 181 ? -9.430 -9.611 6.192 1.00 96.50 181 ARG A C 1
ATOM 1346 O O . ARG A 1 181 ? -10.515 -9.087 5.948 1.00 96.50 181 ARG A O 1
ATOM 1353 N N . TYR A 1 182 ? -9.124 -10.847 5.805 1.00 97.75 182 TYR A N 1
ATOM 1354 C CA . TYR A 1 182 ? -10.119 -11.775 5.269 1.00 97.75 182 TYR A CA 1
ATOM 1355 C C . TYR A 1 182 ? -10.844 -12.472 6.420 1.00 97.75 182 TYR A C 1
ATOM 1357 O O . TYR A 1 182 ? -10.192 -12.974 7.338 1.00 97.75 182 TYR A O 1
ATOM 1365 N N . VAL A 1 183 ? -12.170 -12.496 6.364 1.00 98.19 183 VAL A N 1
ATOM 1366 C CA . VAL A 1 183 ? -13.041 -13.130 7.356 1.00 98.19 183 VAL A CA 1
ATOM 1367 C C . VAL A 1 183 ? -14.005 -14.086 6.669 1.00 98.19 183 VAL A C 1
ATOM 1369 O O . VAL A 1 183 ? -14.379 -13.877 5.511 1.00 98.19 183 VAL A O 1
ATOM 1372 N N . ILE A 1 184 ? -14.414 -15.124 7.391 1.00 98.12 184 ILE A N 1
ATOM 1373 C CA . ILE A 1 184 ? -15.482 -16.041 6.986 1.00 98.12 184 ILE A CA 1
ATOM 1374 C C . ILE A 1 184 ? -16.683 -15.938 7.926 1.00 98.12 184 ILE A C 1
ATOM 1376 O O . ILE A 1 184 ? -16.578 -15.414 9.038 1.00 98.12 184 ILE A O 1
ATOM 1380 N N . VAL A 1 185 ? -17.835 -16.459 7.499 1.00 97.88 185 VAL A N 1
ATOM 1381 C CA . VAL A 1 185 ? -19.045 -16.522 8.333 1.00 97.88 185 VAL A CA 1
ATOM 1382 C C . VAL A 1 185 ? -18.718 -17.089 9.718 1.00 97.88 185 VAL A C 1
ATOM 1384 O O . VAL A 1 185 ? -18.218 -18.204 9.858 1.00 97.88 185 VAL A O 1
ATOM 1387 N N . GLY A 1 186 ? -19.063 -16.328 10.758 1.00 96.31 186 GLY A N 1
ATOM 1388 C CA . GLY A 1 186 ? -18.808 -16.694 12.148 1.00 96.31 186 GLY A CA 1
ATOM 1389 C C . GLY A 1 186 ? -17.530 -16.105 12.748 1.00 96.31 186 GLY A C 1
ATOM 1390 O O . GLY A 1 186 ? -17.428 -16.092 13.976 1.00 96.31 186 GLY A O 1
ATOM 1391 N N . ASP A 1 187 ? -16.608 -15.557 11.959 1.00 97.62 187 ASP A N 1
ATOM 1392 C CA . ASP A 1 187 ? -15.418 -14.884 12.491 1.00 97.62 187 ASP A CA 1
ATOM 1393 C C . ASP A 1 187 ? -15.785 -13.616 13.280 1.00 97.62 187 ASP A C 1
ATOM 1395 O O . ASP A 1 187 ? -16.775 -12.948 12.960 1.00 97.62 187 ASP A O 1
ATOM 1399 N N . PRO A 1 188 ? -15.024 -13.266 14.334 1.00 96.19 188 PRO A N 1
ATOM 1400 C CA . PRO A 1 188 ? -15.245 -12.038 15.086 1.00 96.19 188 PRO A CA 1
ATOM 1401 C C . PRO A 1 188 ? -14.891 -10.814 14.235 1.00 96.19 188 PRO A C 1
ATOM 1403 O O . PRO A 1 188 ? -13.781 -10.703 13.722 1.00 96.19 188 PRO A O 1
ATOM 1406 N N . LEU A 1 189 ? -15.831 -9.877 14.125 1.00 96.62 189 LEU A N 1
ATOM 1407 C CA . LEU A 1 189 ? -15.596 -8.555 13.546 1.00 96.62 189 LEU A CA 1
ATOM 1408 C C . LEU A 1 189 ? -15.231 -7.548 14.634 1.00 96.62 189 LEU A C 1
ATOM 1410 O O . LEU A 1 189 ? -14.264 -6.800 14.510 1.00 96.62 189 LEU A O 1
ATOM 1414 N N . VAL A 1 190 ? -16.034 -7.546 15.698 1.00 95.44 190 VAL A N 1
ATOM 1415 C CA . VAL A 1 190 ? -16.003 -6.561 16.776 1.00 95.44 190 VAL A CA 1
ATOM 1416 C C . VAL A 1 190 ? -16.329 -7.253 18.100 1.00 95.44 190 VAL A C 1
ATOM 1418 O O . VAL A 1 190 ? -17.176 -8.150 18.134 1.00 95.44 190 VAL A O 1
ATOM 1421 N N . VAL A 1 191 ? -15.684 -6.829 19.184 1.00 94.06 191 VAL A N 1
ATOM 1422 C CA . VAL A 1 191 ? -15.946 -7.275 20.562 1.00 94.06 191 VAL A CA 1
ATOM 1423 C C . VAL A 1 191 ? -16.349 -6.066 21.403 1.00 94.06 191 VAL A C 1
ATOM 1425 O O . VAL A 1 191 ? -15.833 -4.975 21.190 1.00 94.06 191 VAL A O 1
ATOM 1428 N N . THR A 1 192 ? -17.300 -6.216 22.325 1.00 92.94 192 THR A N 1
ATOM 1429 C CA . THR A 1 192 ? -17.803 -5.099 23.150 1.00 92.94 192 THR A CA 1
ATOM 1430 C C . THR A 1 192 ? -17.653 -5.372 24.633 1.00 92.94 192 THR A C 1
ATOM 1432 O O . THR A 1 192 ? -17.785 -6.515 25.033 1.00 92.94 192 THR A O 1
ATOM 1435 N N . SER A 1 193 ? -17.418 -4.358 25.471 1.00 90.19 193 SER A N 1
ATOM 1436 C CA . SER A 1 193 ? -17.122 -4.557 26.908 1.00 90.19 193 SER A CA 1
ATOM 1437 C C . SER A 1 193 ? -18.272 -5.079 27.749 1.00 90.19 193 SER A C 1
ATOM 1439 O O . SER A 1 193 ? -18.060 -5.568 28.856 1.00 90.19 193 SER A O 1
ATOM 1441 N N . ALA A 1 194 ? -19.485 -5.019 27.215 1.00 88.00 194 ALA A N 1
ATOM 1442 C CA . ALA A 1 194 ? -20.662 -5.604 27.818 1.00 88.00 194 ALA A CA 1
ATOM 1443 C C . ALA A 1 194 ? -21.528 -6.288 26.759 1.00 88.00 194 ALA A C 1
ATOM 1445 O O . ALA A 1 194 ? -21.342 -6.122 25.548 1.00 88.00 194 ALA A O 1
ATOM 1446 N N . SER A 1 195 ? -22.507 -7.055 27.235 1.00 88.94 195 SER A N 1
ATOM 1447 C CA . SER A 1 195 ? -23.554 -7.622 26.391 1.00 88.94 195 SER A CA 1
ATOM 1448 C C . SER A 1 195 ? -24.427 -6.527 25.773 1.00 88.94 195 SER A C 1
ATOM 1450 O O . SER A 1 195 ? -24.813 -5.574 26.446 1.00 88.94 195 SER A O 1
ATOM 1452 N N . LEU A 1 196 ? -24.792 -6.702 24.503 1.00 88.50 196 LEU A N 1
ATOM 1453 C CA . LEU A 1 196 ? -25.609 -5.759 23.744 1.00 88.50 196 LEU A CA 1
ATOM 1454 C C . LEU A 1 196 ? -26.946 -6.365 23.316 1.00 88.50 196 LEU A C 1
ATOM 1456 O O . LEU A 1 196 ? -27.067 -7.571 23.086 1.00 88.50 196 LEU A O 1
ATOM 1460 N N . ALA A 1 197 ? -27.951 -5.505 23.148 1.00 91.06 197 ALA A N 1
ATOM 1461 C CA . ALA A 1 197 ? -29.216 -5.893 22.537 1.00 91.06 197 ALA A CA 1
ATOM 1462 C C . ALA A 1 197 ? -29.015 -6.325 21.071 1.00 91.06 197 ALA A C 1
ATOM 1464 O O . ALA A 1 197 ? -28.111 -5.856 20.376 1.00 91.06 197 ALA A O 1
ATOM 1465 N N . ALA A 1 198 ? -29.902 -7.186 20.563 1.00 91.50 198 ALA A N 1
ATOM 1466 C CA . ALA A 1 198 ? -29.795 -7.721 19.203 1.00 91.50 198 ALA A CA 1
ATOM 1467 C C . ALA A 1 198 ? -29.783 -6.630 18.111 1.00 91.50 198 ALA A C 1
ATOM 1469 O O . ALA A 1 198 ? -29.148 -6.806 17.071 1.00 91.50 198 ALA A O 1
ATOM 1470 N N . ASP A 1 199 ? -30.463 -5.503 18.342 1.00 93.06 199 ASP A N 1
ATOM 1471 C CA . ASP A 1 199 ? -30.458 -4.354 17.431 1.00 93.06 199 ASP A CA 1
ATOM 1472 C C . ASP A 1 199 ? -29.095 -3.660 17.371 1.00 93.06 199 ASP A C 1
ATOM 1474 O O . ASP A 1 199 ? -28.587 -3.441 16.271 1.00 93.06 199 ASP A O 1
ATOM 1478 N N . ALA A 1 200 ? -28.457 -3.426 18.521 1.00 92.88 200 ALA A N 1
ATOM 1479 C CA . ALA A 1 200 ? -27.116 -2.849 18.600 1.00 92.88 200 ALA A CA 1
ATOM 1480 C C . ALA A 1 200 ? -26.070 -3.761 17.935 1.00 92.88 200 ALA A C 1
ATOM 1482 O O . ALA A 1 200 ? -25.271 -3.307 17.120 1.00 92.88 200 ALA A O 1
ATOM 1483 N N . VAL A 1 201 ? -26.147 -5.082 18.150 1.00 94.12 201 VAL A N 1
ATOM 1484 C CA . VAL A 1 201 ? -25.277 -6.057 17.458 1.00 94.12 201 VAL A CA 1
ATOM 1485 C C . VAL A 1 201 ? -25.437 -5.981 15.932 1.00 94.12 201 VAL A C 1
ATOM 1487 O O . VAL A 1 201 ? -24.460 -6.113 15.191 1.00 94.12 201 VAL A O 1
ATOM 1490 N N . ARG A 1 202 ? -26.663 -5.777 15.428 1.00 94.69 202 ARG A N 1
ATOM 1491 C CA . ARG A 1 202 ? -26.912 -5.603 13.986 1.00 94.69 202 ARG A CA 1
ATOM 1492 C C . ARG A 1 202 ? -26.371 -4.278 13.458 1.00 94.69 202 ARG A C 1
ATOM 1494 O O . ARG A 1 202 ? -25.869 -4.259 12.336 1.00 94.69 202 ARG A O 1
ATOM 1501 N N . GLU A 1 203 ? -26.476 -3.204 14.232 1.00 95.69 203 GLU A N 1
ATOM 1502 C CA . GLU A 1 203 ? -25.913 -1.897 13.886 1.00 95.69 203 GLU A CA 1
ATOM 1503 C C . GLU A 1 203 ? -24.384 -1.959 13.790 1.00 95.69 203 GLU A C 1
ATOM 1505 O O . GLU A 1 203 ? -23.834 -1.585 12.754 1.00 95.69 203 GLU A O 1
ATOM 1510 N N . LEU A 1 204 ? -23.711 -2.528 14.796 1.00 95.94 204 LEU A N 1
ATOM 1511 C CA . LEU A 1 204 ? -22.254 -2.698 14.799 1.00 95.94 204 LEU A CA 1
ATOM 1512 C C . LEU A 1 204 ? -21.772 -3.563 13.630 1.00 95.94 204 LEU A C 1
ATOM 1514 O O . LEU A 1 204 ? -20.798 -3.214 12.970 1.00 95.94 204 LEU A O 1
ATOM 1518 N N . ARG A 1 205 ? -22.484 -4.653 13.307 1.00 97.06 205 ARG A N 1
ATOM 1519 C CA . ARG A 1 205 ? -22.152 -5.476 12.132 1.00 97.06 205 ARG A CA 1
ATOM 1520 C C . ARG A 1 205 ? -22.214 -4.662 10.839 1.00 97.06 205 ARG A C 1
ATOM 1522 O O . ARG A 1 205 ? -21.314 -4.764 10.019 1.00 97.06 205 ARG A O 1
ATOM 1529 N N . ARG A 1 206 ? -23.254 -3.838 10.660 1.00 96.50 206 ARG A N 1
ATOM 1530 C CA . ARG A 1 206 ? -23.426 -2.989 9.464 1.00 96.50 206 ARG A CA 1
ATOM 1531 C C . ARG A 1 206 ? -22.391 -1.871 9.356 1.00 96.50 206 ARG A C 1
ATOM 1533 O O . ARG A 1 206 ? -22.222 -1.325 8.270 1.00 96.50 206 ARG A O 1
ATOM 1540 N N . ALA A 1 207 ? -21.718 -1.525 10.451 1.00 97.31 207 ALA A N 1
ATOM 1541 C CA . ALA A 1 207 ? -20.609 -0.581 10.427 1.00 97.31 207 ALA A CA 1
ATOM 1542 C C . ALA A 1 207 ? -19.330 -1.185 9.816 1.00 97.31 207 ALA A C 1
ATOM 1544 O O . ALA A 1 207 ? -18.419 -0.429 9.484 1.00 97.31 207 ALA A O 1
ATOM 1545 N N . VAL A 1 208 ? -19.264 -2.508 9.627 1.00 97.94 208 VAL A N 1
ATOM 1546 C CA . VAL A 1 208 ? -18.154 -3.203 8.967 1.00 97.94 208 VAL A CA 1
ATOM 1547 C C . VAL A 1 208 ? -18.589 -3.641 7.570 1.00 97.94 208 VAL A C 1
ATOM 1549 O O . VAL A 1 208 ? -19.526 -4.418 7.401 1.00 97.94 208 VAL A O 1
ATOM 1552 N N . THR A 1 209 ? -17.907 -3.131 6.548 1.00 97.81 209 THR A N 1
ATOM 1553 C CA . THR A 1 209 ? -18.187 -3.447 5.144 1.00 97.81 209 THR A CA 1
ATOM 1554 C C . THR A 1 209 ? -17.261 -4.553 4.661 1.00 97.81 209 THR A C 1
ATOM 1556 O O . THR A 1 209 ? -16.039 -4.394 4.688 1.00 97.81 209 THR A O 1
ATOM 1559 N N . LEU A 1 210 ? -17.847 -5.652 4.179 1.00 98.00 210 LEU A N 1
ATOM 1560 C CA . LEU A 1 210 ? -17.128 -6.764 3.560 1.00 98.00 210 LEU A CA 1
ATOM 1561 C C . LEU A 1 210 ? -17.214 -6.691 2.032 1.00 98.00 210 LEU A C 1
ATOM 1563 O O . LEU A 1 210 ? -18.237 -6.287 1.478 1.00 98.00 210 LEU A O 1
ATOM 1567 N N . GLY A 1 211 ? -16.163 -7.133 1.344 1.00 96.00 211 GLY A N 1
ATOM 1568 C CA . GLY A 1 211 ? -16.163 -7.247 -0.112 1.00 96.00 211 GLY A CA 1
ATOM 1569 C C . GLY A 1 211 ? -15.203 -8.304 -0.650 1.00 96.00 211 GLY A C 1
ATOM 1570 O O . GLY A 1 211 ? -14.399 -8.884 0.073 1.00 96.00 211 GLY A O 1
ATOM 1571 N N . ALA A 1 212 ? -15.289 -8.571 -1.954 1.00 94.56 212 ALA A N 1
ATOM 1572 C CA . ALA A 1 212 ? -14.571 -9.681 -2.588 1.00 94.56 212 ALA A CA 1
ATOM 1573 C C . ALA A 1 212 ? -13.049 -9.466 -2.728 1.00 94.56 212 ALA A C 1
ATOM 1575 O O . ALA A 1 212 ? -12.318 -10.423 -2.967 1.00 94.56 212 ALA A O 1
ATOM 1576 N N . ALA A 1 213 ? -12.565 -8.228 -2.599 1.00 92.94 213 ALA A N 1
ATOM 1577 C CA . ALA A 1 213 ? -11.153 -7.875 -2.746 1.00 92.94 213 ALA A CA 1
ATOM 1578 C C . ALA A 1 213 ? -10.743 -6.788 -1.744 1.00 92.94 213 ALA A C 1
ATOM 1580 O O . ALA A 1 213 ? -11.578 -5.971 -1.346 1.00 92.94 213 ALA A O 1
ATOM 1581 N N . ARG A 1 214 ? -9.455 -6.750 -1.377 1.00 94.44 214 ARG A N 1
ATOM 1582 C CA . ARG A 1 214 ? -8.873 -5.655 -0.582 1.00 94.44 214 ARG A CA 1
ATOM 1583 C C . ARG A 1 214 ? -8.979 -4.325 -1.328 1.00 94.44 214 ARG A C 1
ATOM 1585 O O . ARG A 1 214 ? -8.960 -4.277 -2.559 1.00 94.44 214 ARG A O 1
ATOM 1592 N N . THR A 1 215 ? -9.058 -3.241 -0.565 1.00 93.56 215 THR A N 1
ATOM 1593 C CA . THR A 1 215 ? -9.091 -1.870 -1.085 1.00 93.56 215 THR A CA 1
ATOM 1594 C C . THR A 1 215 ? -8.123 -1.007 -0.287 1.00 93.56 215 THR A C 1
ATOM 1596 O O . THR A 1 215 ? -8.111 -1.147 0.932 1.00 93.56 215 THR A O 1
ATOM 1599 N N . PRO A 1 216 ? -7.384 -0.070 -0.905 1.00 93.56 216 PRO A N 1
ATOM 1600 C CA . PRO A 1 216 ? -6.414 0.758 -0.182 1.00 93.56 216 PRO A CA 1
ATOM 1601 C C . PRO A 1 216 ? -7.068 1.835 0.702 1.00 93.56 216 PRO A C 1
ATOM 1603 O O . PRO A 1 216 ? -6.381 2.523 1.444 1.00 93.56 216 PRO A O 1
ATOM 1606 N N . HIS A 1 217 ? -8.398 1.985 0.643 1.00 91.31 217 HIS A N 1
ATOM 1607 C CA . HIS A 1 217 ? -9.143 3.076 1.274 1.00 91.31 217 HIS A CA 1
ATOM 1608 C C . HIS A 1 217 ? -8.900 3.221 2.786 1.00 91.31 217 HIS A C 1
ATOM 1610 O O . HIS A 1 217 ? -8.806 4.340 3.284 1.00 91.31 217 HIS A O 1
ATOM 1616 N N . GLN A 1 218 ? -8.806 2.102 3.507 1.00 94.50 218 GLN A N 1
ATOM 1617 C CA . GLN A 1 218 ? -8.520 2.068 4.945 1.00 94.50 218 GLN A CA 1
ATOM 1618 C C . GLN A 1 218 ? -7.443 1.035 5.295 1.00 94.50 218 GLN A C 1
ATOM 1620 O O . GLN A 1 218 ? -7.324 0.639 6.442 1.00 94.50 218 GLN A O 1
ATOM 1625 N N . ASP A 1 219 ? -6.674 0.574 4.313 1.00 95.50 219 ASP A N 1
ATOM 1626 C CA . ASP A 1 219 ? -5.707 -0.509 4.467 1.00 95.50 219 ASP A CA 1
ATOM 1627 C C . ASP A 1 219 ? -4.313 -0.021 4.049 1.00 95.50 219 ASP A C 1
ATOM 1629 O O . ASP A 1 219 ? -3.965 -0.008 2.863 1.00 95.50 219 ASP A O 1
ATOM 1633 N N . VAL A 1 220 ? -3.533 0.448 5.030 1.00 95.06 220 VAL A N 1
ATOM 1634 C CA . VAL A 1 220 ? -2.214 1.056 4.781 1.00 95.06 220 VAL A CA 1
ATOM 1635 C C . VAL A 1 220 ? -1.175 0.036 4.323 1.00 95.06 220 VAL A C 1
ATOM 1637 O O . VAL A 1 220 ? -0.354 0.348 3.458 1.00 95.06 220 VAL A O 1
ATOM 1640 N N . GLU A 1 221 ? -1.254 -1.197 4.826 1.00 94.56 221 GLU A N 1
ATOM 1641 C CA . GLU A 1 221 ? -0.420 -2.300 4.354 1.00 94.56 221 GLU A CA 1
ATOM 1642 C C . GLU A 1 221 ? -0.688 -2.583 2.886 1.00 94.56 221 GLU A C 1
ATOM 1644 O O . GLU A 1 221 ? 0.255 -2.692 2.108 1.00 94.56 221 GLU A O 1
ATOM 1649 N N . PHE A 1 222 ? -1.958 -2.656 2.478 1.00 95.38 222 PHE A N 1
ATOM 1650 C CA . PHE A 1 222 ? -2.297 -2.911 1.083 1.00 95.38 222 PHE A CA 1
ATOM 1651 C C . PHE A 1 222 ? -1.900 -1.758 0.171 1.00 95.38 222 PHE A C 1
ATOM 1653 O O . PHE A 1 222 ? -1.377 -2.000 -0.914 1.00 95.38 222 PHE A O 1
ATOM 1660 N N . ALA A 1 223 ? -2.105 -0.510 0.596 1.00 95.62 223 ALA A N 1
ATOM 1661 C CA . ALA A 1 223 ? -1.690 0.648 -0.189 1.00 95.62 223 ALA A CA 1
ATOM 1662 C C . ALA A 1 223 ? -0.164 0.667 -0.406 1.00 95.62 223 ALA A C 1
ATOM 1664 O O . ALA A 1 223 ? 0.308 0.918 -1.519 1.00 95.62 223 ALA A O 1
ATOM 1665 N N . LEU A 1 224 ? 0.621 0.327 0.625 1.00 95.75 224 LEU A N 1
ATOM 1666 C CA . LEU A 1 224 ? 2.071 0.174 0.502 1.00 95.75 224 LEU A CA 1
ATOM 1667 C C . LEU A 1 224 ? 2.434 -1.035 -0.369 1.00 95.75 224 LEU A C 1
ATOM 1669 O O . LEU A 1 224 ? 3.267 -0.918 -1.270 1.00 95.75 224 LEU A O 1
ATOM 1673 N N . GLN A 1 225 ? 1.777 -2.174 -0.149 1.00 94.25 225 GLN A N 1
ATOM 1674 C CA . GLN A 1 225 ? 1.969 -3.400 -0.917 1.00 94.25 225 GLN A CA 1
ATOM 1675 C C . GLN A 1 225 ? 1.724 -3.158 -2.407 1.00 94.25 225 GLN A C 1
ATOM 1677 O O . GLN A 1 225 ? 2.516 -3.617 -3.219 1.00 94.25 225 GLN A O 1
ATOM 1682 N N . GLN A 1 226 ? 0.698 -2.399 -2.796 1.00 94.00 226 GLN A N 1
ATOM 1683 C CA . GLN A 1 226 ? 0.444 -2.069 -4.201 1.00 94.00 226 GLN A CA 1
ATOM 1684 C C . GLN A 1 226 ? 1.612 -1.307 -4.841 1.00 94.00 226 GLN A C 1
ATOM 1686 O O . GLN A 1 226 ? 1.959 -1.566 -5.996 1.00 94.00 226 GLN A O 1
ATOM 1691 N N . LEU A 1 227 ? 2.255 -0.397 -4.103 1.00 92.25 227 LEU A N 1
ATOM 1692 C CA . LEU A 1 227 ? 3.429 0.327 -4.594 1.00 92.25 227 LEU A CA 1
ATOM 1693 C C . LEU A 1 227 ? 4.631 -0.614 -4.755 1.00 92.25 227 LEU A C 1
ATOM 1695 O O . LEU A 1 227 ? 5.345 -0.555 -5.760 1.00 92.25 227 LEU A O 1
ATOM 1699 N N . VAL A 1 228 ? 4.818 -1.518 -3.795 1.00 91.50 228 VAL A N 1
ATOM 1700 C CA . VAL A 1 228 ? 5.863 -2.545 -3.835 1.00 91.50 228 VAL A CA 1
ATOM 1701 C C . VAL A 1 228 ? 5.602 -3.569 -4.951 1.00 91.50 228 VAL A C 1
ATOM 1703 O O . VAL A 1 228 ? 6.529 -3.955 -5.656 1.00 91.50 228 VAL A O 1
ATOM 1706 N N . GLU A 1 229 ? 4.354 -3.954 -5.209 1.00 90.81 229 GLU A N 1
ATOM 1707 C CA . GLU A 1 229 ? 3.980 -4.839 -6.316 1.00 90.81 229 GLU A CA 1
ATOM 1708 C C . GLU A 1 229 ? 4.313 -4.225 -7.677 1.00 90.81 229 GLU A C 1
ATOM 1710 O O . GLU A 1 229 ? 4.745 -4.940 -8.581 1.00 90.81 229 GLU A O 1
ATOM 1715 N N . ILE A 1 230 ? 4.160 -2.905 -7.838 1.00 88.19 230 ILE A N 1
ATOM 1716 C CA . ILE A 1 230 ? 4.618 -2.211 -9.049 1.00 88.19 230 ILE A CA 1
ATOM 1717 C C . ILE A 1 230 ? 6.139 -2.339 -9.188 1.00 88.19 230 ILE A C 1
ATOM 1719 O O . ILE A 1 230 ? 6.626 -2.590 -10.292 1.00 88.19 230 ILE A O 1
ATOM 1723 N N . ALA A 1 231 ? 6.886 -2.222 -8.084 1.00 87.62 231 ALA A N 1
ATOM 1724 C CA . ALA A 1 231 ? 8.330 -2.431 -8.088 1.00 87.62 231 ALA A CA 1
ATOM 1725 C C . ALA A 1 231 ? 8.684 -3.858 -8.533 1.00 87.62 231 ALA A C 1
ATOM 1727 O O . ALA A 1 231 ? 9.434 -4.029 -9.490 1.00 87.62 231 ALA A O 1
ATOM 1728 N N . VAL A 1 232 ? 8.081 -4.874 -7.907 1.00 89.38 232 VAL A N 1
ATOM 1729 C CA . VAL A 1 232 ? 8.315 -6.293 -8.225 1.00 89.38 232 VAL A CA 1
ATOM 1730 C C . VAL A 1 232 ? 7.952 -6.611 -9.678 1.00 89.38 232 VAL A C 1
ATOM 1732 O O . VAL A 1 232 ? 8.712 -7.288 -10.368 1.00 89.38 232 VAL A O 1
ATOM 1735 N N . ARG A 1 233 ? 6.833 -6.083 -10.195 1.00 85.69 233 ARG A N 1
ATOM 1736 C CA . ARG A 1 233 ? 6.445 -6.263 -11.606 1.00 85.69 233 ARG A CA 1
ATOM 1737 C C . ARG A 1 233 ? 7.431 -5.613 -12.572 1.00 85.69 233 ARG A C 1
ATOM 1739 O O . ARG A 1 233 ? 7.684 -6.188 -13.626 1.00 85.69 233 ARG A O 1
ATOM 1746 N N . GLY A 1 234 ? 8.009 -4.465 -12.213 1.00 81.19 234 GLY A N 1
ATOM 1747 C CA . GLY A 1 234 ? 9.092 -3.847 -12.984 1.00 81.19 234 GLY A CA 1
ATOM 1748 C C . GLY A 1 234 ? 10.316 -4.761 -13.099 1.00 81.19 234 GLY A C 1
ATOM 1749 O O . GLY A 1 234 ? 10.918 -4.845 -14.165 1.00 81.19 234 GLY A O 1
ATOM 1750 N N . LEU A 1 235 ? 10.631 -5.513 -12.042 1.00 81.94 235 LEU A N 1
ATOM 1751 C CA . LEU A 1 235 ? 11.765 -6.447 -11.996 1.00 81.94 235 LEU A CA 1
ATOM 1752 C C . LEU A 1 235 ? 11.489 -7.806 -12.651 1.00 81.94 235 LEU A C 1
ATOM 1754 O O . LEU A 1 235 ? 12.422 -8.570 -12.889 1.00 81.94 235 LEU A O 1
ATOM 1758 N N . ALA A 1 236 ? 10.232 -8.120 -12.970 1.00 81.25 236 ALA A N 1
ATOM 1759 C CA . ALA A 1 236 ? 9.880 -9.391 -13.591 1.00 81.25 236 ALA A CA 1
ATOM 1760 C C . ALA A 1 236 ? 10.571 -9.567 -14.957 1.00 81.25 236 ALA A C 1
ATOM 1762 O O . ALA A 1 236 ? 10.731 -8.613 -15.724 1.00 81.25 236 ALA A O 1
ATOM 1763 N N . SER A 1 237 ? 10.916 -10.817 -15.288 1.00 56.28 237 SER A N 1
ATOM 1764 C CA . SER A 1 237 ? 11.773 -11.215 -16.421 1.00 56.28 237 SER A CA 1
ATOM 1765 C C . SER A 1 237 ? 11.334 -10.720 -17.807 1.00 56.28 237 SER A C 1
ATOM 1767 O O . SER A 1 237 ? 12.148 -10.700 -18.726 1.00 56.28 237 SER A O 1
ATOM 1769 N N . GLY A 1 238 ? 10.072 -10.309 -17.966 1.00 53.44 238 GLY A N 1
ATOM 1770 C CA . GLY A 1 238 ? 9.553 -9.732 -19.208 1.00 53.44 238 GLY A CA 1
ATOM 1771 C C . GLY A 1 238 ? 9.835 -8.237 -19.390 1.00 53.44 238 GLY A C 1
ATOM 1772 O O . GLY A 1 238 ? 10.032 -7.805 -20.521 1.00 53.44 238 GLY A O 1
ATOM 1773 N N . SER A 1 239 ? 9.862 -7.454 -18.303 1.00 62.75 239 SER A N 1
ATOM 1774 C CA . SER A 1 239 ? 10.121 -6.006 -18.354 1.00 62.75 239 SER A CA 1
ATOM 1775 C C . SER A 1 239 ? 11.569 -5.689 -17.995 1.00 62.75 239 SER A C 1
ATOM 1777 O O . SER A 1 239 ? 12.210 -4.915 -18.701 1.00 62.75 239 SER A O 1
ATOM 1779 N N . ASN A 1 240 ? 12.072 -6.288 -16.906 1.00 70.38 240 ASN A N 1
ATOM 1780 C CA . ASN A 1 240 ? 13.389 -6.024 -16.320 1.00 70.38 240 ASN A CA 1
ATOM 1781 C C . ASN A 1 240 ? 13.746 -4.522 -16.310 1.00 70.38 240 ASN A C 1
ATOM 1783 O O . ASN A 1 240 ? 14.816 -4.114 -16.765 1.00 70.38 240 ASN A O 1
ATOM 1787 N N . ASP A 1 241 ? 12.807 -3.699 -15.839 1.00 78.69 241 ASP A N 1
ATOM 1788 C CA . ASP A 1 241 ? 12.962 -2.261 -15.661 1.00 78.69 241 ASP A CA 1
ATOM 1789 C C . ASP A 1 241 ? 13.229 -1.941 -14.177 1.00 78.69 241 ASP A C 1
ATOM 1791 O O . ASP A 1 241 ? 12.296 -1.680 -13.403 1.00 78.69 241 ASP A O 1
ATOM 1795 N N . PRO A 1 242 ? 14.505 -1.922 -13.750 1.00 83.62 242 PRO A N 1
ATOM 1796 C CA . PRO A 1 242 ? 14.858 -1.589 -12.378 1.00 83.62 242 PRO A CA 1
ATOM 1797 C C . PRO A 1 242 ? 14.518 -0.143 -12.011 1.00 83.62 242 PRO A C 1
ATOM 1799 O O . PRO A 1 242 ? 14.393 0.163 -10.827 1.00 83.62 242 PRO A O 1
ATOM 1802 N N . TYR A 1 243 ? 14.334 0.764 -12.976 1.00 83.94 243 TYR A N 1
ATOM 1803 C CA . TYR A 1 243 ? 14.027 2.161 -12.670 1.00 83.94 243 TYR A CA 1
ATOM 1804 C C . TYR A 1 243 ? 12.582 2.354 -12.208 1.00 83.94 243 TYR A C 1
ATOM 1806 O O . TYR A 1 243 ? 12.342 3.219 -11.363 1.00 83.94 243 TYR A O 1
ATOM 1814 N N . THR A 1 244 ? 11.647 1.515 -12.663 1.00 84.56 244 THR A N 1
ATOM 1815 C CA . THR A 1 244 ? 10.292 1.455 -12.095 1.00 84.56 244 THR A CA 1
ATOM 1816 C C . THR A 1 244 ? 10.338 1.091 -10.607 1.00 84.56 244 THR A C 1
ATOM 1818 O O . THR A 1 244 ? 9.688 1.755 -9.795 1.00 84.56 244 THR A O 1
ATOM 1821 N N . ALA A 1 245 ? 11.162 0.108 -10.226 1.00 89.56 245 ALA A N 1
ATOM 1822 C CA . ALA A 1 245 ? 11.349 -0.295 -8.831 1.00 89.56 245 ALA A CA 1
ATOM 1823 C C . ALA A 1 245 ? 12.062 0.771 -7.987 1.00 89.56 245 ALA A C 1
ATOM 1825 O O . ALA A 1 245 ? 11.619 1.085 -6.883 1.00 89.56 245 ALA A O 1
ATOM 1826 N N . VAL A 1 246 ? 13.119 1.390 -8.523 1.00 91.25 246 VAL A N 1
ATOM 1827 C CA . VAL A 1 246 ? 13.802 2.521 -7.872 1.00 91.25 246 VAL A CA 1
ATOM 1828 C C . VAL A 1 246 ? 12.828 3.671 -7.619 1.00 91.25 246 VAL A C 1
ATOM 1830 O O . VAL A 1 246 ? 12.806 4.215 -6.520 1.00 91.25 246 VAL A O 1
ATOM 1833 N N . SER A 1 247 ? 11.997 4.014 -8.607 1.00 90.25 247 SER A N 1
ATOM 1834 C CA . SER A 1 247 ? 10.990 5.069 -8.476 1.00 90.25 247 SER A CA 1
ATOM 1835 C C . SER A 1 247 ? 9.960 4.741 -7.393 1.00 90.25 247 SER A C 1
ATOM 1837 O O . SER A 1 247 ? 9.646 5.604 -6.581 1.00 90.25 247 SER A O 1
ATOM 1839 N N . ALA A 1 248 ? 9.479 3.495 -7.325 1.00 92.00 248 ALA A N 1
ATOM 1840 C CA . ALA A 1 248 ? 8.543 3.062 -6.288 1.00 92.00 248 ALA A CA 1
ATOM 1841 C C . ALA A 1 248 ? 9.139 3.169 -4.869 1.00 92.00 248 ALA A C 1
ATOM 1843 O O . ALA A 1 248 ? 8.461 3.657 -3.967 1.00 92.00 248 ALA A O 1
ATOM 1844 N N . LEU A 1 249 ? 10.413 2.800 -4.677 1.00 93.62 249 LEU A N 1
ATOM 1845 C CA . LEU A 1 249 ? 11.122 2.974 -3.399 1.00 93.62 249 LEU A CA 1
ATOM 1846 C C . LEU A 1 249 ? 11.362 4.453 -3.053 1.00 93.62 249 LEU A C 1
ATOM 1848 O O . LEU A 1 249 ? 11.182 4.874 -1.912 1.00 93.62 249 LEU A O 1
ATOM 1852 N N . ASP A 1 250 ? 11.750 5.269 -4.035 1.00 93.56 250 ASP A N 1
ATOM 1853 C CA . ASP A 1 250 ? 11.934 6.708 -3.825 1.00 93.56 250 ASP A CA 1
ATOM 1854 C C . ASP A 1 250 ? 10.592 7.396 -3.488 1.00 93.56 250 ASP A C 1
ATOM 1856 O O . ASP A 1 250 ? 10.562 8.331 -2.684 1.00 93.56 250 ASP A O 1
ATOM 1860 N N . MET A 1 251 ? 9.480 6.929 -4.070 1.00 92.38 251 MET A N 1
ATOM 1861 C CA . MET A 1 251 ? 8.121 7.393 -3.771 1.00 92.38 251 MET A CA 1
ATOM 1862 C C . MET A 1 251 ? 7.654 6.957 -2.380 1.00 92.38 251 MET A C 1
ATOM 1864 O O . MET A 1 251 ? 7.123 7.795 -1.646 1.00 92.38 251 MET A O 1
ATOM 1868 N N . SER A 1 252 ? 7.882 5.696 -1.988 1.00 95.00 252 SER A N 1
ATOM 1869 C CA . SER A 1 252 ? 7.509 5.198 -0.656 1.00 95.00 252 SER A CA 1
ATOM 1870 C C . SER A 1 252 ? 8.239 5.961 0.449 1.00 95.00 252 SER A C 1
ATOM 1872 O O . SER A 1 252 ? 7.634 6.275 1.473 1.00 95.00 252 SER A O 1
ATOM 1874 N N . ALA A 1 253 ? 9.487 6.384 0.206 1.00 94.62 253 ALA A N 1
ATOM 1875 C CA . ALA A 1 253 ? 10.241 7.252 1.111 1.00 94.62 253 ALA A CA 1
ATOM 1876 C C . ALA A 1 253 ? 9.472 8.531 1.486 1.00 94.62 253 ALA A C 1
ATOM 1878 O O . ALA A 1 253 ? 9.562 8.998 2.619 1.00 94.62 253 ALA A O 1
ATOM 1879 N N . GLY A 1 254 ? 8.707 9.095 0.545 1.00 92.75 254 GLY A N 1
ATOM 1880 C CA . GLY A 1 254 ? 7.917 10.308 0.759 1.00 92.75 254 GLY A CA 1
ATOM 1881 C C . GLY A 1 254 ? 6.776 10.146 1.766 1.00 92.75 254 GLY A C 1
ATOM 1882 O O . GLY A 1 254 ? 6.289 11.154 2.271 1.00 92.75 254 GLY A O 1
ATOM 1883 N N . VAL A 1 255 ? 6.368 8.910 2.065 1.00 93.81 255 VAL A N 1
ATOM 1884 C CA . VAL A 1 255 ? 5.366 8.590 3.092 1.00 93.81 255 VAL A CA 1
ATOM 1885 C C . VAL A 1 255 ? 6.039 7.989 4.322 1.00 93.81 255 VAL A C 1
ATOM 1887 O O . VAL A 1 255 ? 5.834 8.473 5.430 1.00 93.81 255 VAL A O 1
ATOM 1890 N N . LEU A 1 256 ? 6.904 6.991 4.133 1.00 94.94 256 LEU A N 1
ATOM 1891 C CA . LEU A 1 256 ? 7.513 6.243 5.230 1.00 94.94 256 LEU A CA 1
ATOM 1892 C C . LEU A 1 256 ? 8.456 7.089 6.084 1.00 94.94 256 LEU A C 1
ATOM 1894 O O . LEU A 1 256 ? 8.461 6.915 7.291 1.00 94.94 256 LEU A O 1
ATOM 1898 N N . VAL A 1 257 ? 9.223 8.026 5.517 1.00 93.94 257 VAL A N 1
ATOM 1899 C CA . VAL A 1 257 ? 10.158 8.849 6.312 1.00 93.94 257 VAL A CA 1
ATOM 1900 C C . VAL A 1 257 ? 9.419 9.785 7.285 1.00 93.94 257 VAL A C 1
ATOM 1902 O O . VAL A 1 257 ? 9.779 9.812 8.465 1.00 93.94 257 VAL A O 1
ATOM 1905 N N . PRO A 1 258 ? 8.373 10.530 6.865 1.00 90.50 258 PRO A N 1
ATOM 1906 C CA . PRO A 1 258 ? 7.517 11.258 7.802 1.00 90.50 258 PRO A CA 1
ATOM 1907 C C . PRO A 1 258 ? 6.906 10.374 8.896 1.00 90.50 258 PRO A C 1
ATOM 1909 O O . PRO A 1 258 ? 6.957 10.754 10.068 1.00 90.50 258 PRO A O 1
ATOM 1912 N N . LEU A 1 259 ? 6.383 9.197 8.527 1.00 90.38 259 LEU A N 1
ATOM 1913 C CA . LEU A 1 259 ? 5.801 8.244 9.476 1.00 90.38 259 LEU A CA 1
ATOM 1914 C C . LEU A 1 259 ? 6.849 7.681 10.442 1.00 90.38 259 LEU A C 1
ATOM 1916 O O . LEU A 1 259 ? 6.610 7.599 11.635 1.00 90.38 259 LEU A O 1
ATOM 1920 N N . TRP A 1 260 ? 8.051 7.370 9.975 1.00 90.94 260 TRP A N 1
ATOM 1921 C CA . TRP A 1 260 ? 9.118 6.818 10.811 1.00 90.94 260 TRP A CA 1
ATOM 1922 C C . TRP A 1 260 ? 9.524 7.761 11.945 1.00 90.94 260 TRP A C 1
ATOM 1924 O O . TRP A 1 260 ? 9.817 7.336 13.067 1.00 90.94 260 TRP A O 1
ATOM 1934 N N . ARG A 1 261 ? 9.502 9.068 11.658 1.00 85.44 261 ARG A N 1
ATOM 1935 C CA . ARG A 1 261 ? 9.913 10.110 12.598 1.00 85.44 261 ARG A CA 1
ATOM 1936 C C . ARG A 1 261 ? 8.942 10.282 13.768 1.00 85.44 261 ARG A C 1
ATOM 1938 O O . ARG A 1 261 ? 9.392 10.617 14.862 1.00 85.44 261 ARG A O 1
ATOM 1945 N N . ARG A 1 262 ? 7.629 10.192 13.522 1.00 74.88 262 ARG A N 1
ATOM 1946 C CA . ARG A 1 262 ? 6.577 10.611 14.481 1.00 74.88 262 ARG A CA 1
ATOM 1947 C C . ARG A 1 262 ? 5.249 9.860 14.371 1.00 74.88 262 ARG A C 1
ATOM 1949 O O . ARG A 1 262 ? 4.332 10.174 15.114 1.00 74.88 262 ARG A O 1
ATOM 1956 N N . GLY A 1 263 ? 5.117 8.957 13.413 1.00 70.75 263 GLY A N 1
ATOM 1957 C CA . GLY A 1 263 ? 3.898 8.204 13.177 1.00 70.75 263 GLY A CA 1
ATOM 1958 C C . GLY A 1 263 ? 3.729 7.161 14.264 1.00 70.75 263 GLY A C 1
ATOM 1959 O O . GLY A 1 263 ? 4.382 6.123 14.230 1.00 70.75 263 GLY A O 1
ATOM 1960 N N . GLU A 1 264 ? 2.851 7.455 15.210 1.00 80.19 264 GLU A N 1
ATOM 1961 C CA . GLU A 1 264 ? 2.229 6.440 16.044 1.00 80.19 264 GLU A CA 1
ATOM 1962 C C . GLU A 1 264 ? 0.823 6.192 15.489 1.00 80.19 264 GLU A C 1
ATOM 1964 O O . GLU A 1 264 ? 0.133 7.153 15.122 1.00 80.19 264 GLU A O 1
ATOM 1969 N N . PRO A 1 265 ? 0.416 4.925 15.319 1.00 84.50 265 PRO A N 1
ATOM 1970 C CA . PRO A 1 265 ? -0.923 4.627 14.851 1.00 84.50 265 PRO A CA 1
ATOM 1971 C C . PRO A 1 265 ? -1.958 5.108 15.866 1.00 84.50 265 PRO A C 1
ATOM 1973 O O . PRO A 1 265 ? -1.738 5.044 17.075 1.00 84.50 265 PRO A O 1
ATOM 1976 N N . VAL A 1 266 ? -3.129 5.519 15.381 1.00 84.56 266 VAL A N 1
ATOM 1977 C CA . VAL A 1 266 ? -4.302 5.676 16.251 1.00 84.56 266 VAL A CA 1
ATOM 1978 C C . VAL A 1 266 ? -4.563 4.343 16.957 1.00 84.56 266 VAL A C 1
ATOM 1980 O O . VAL A 1 266 ? -4.616 3.301 16.314 1.00 84.56 266 VAL A O 1
ATOM 1983 N N . THR A 1 267 ? -4.738 4.359 18.273 1.00 87.00 267 THR A N 1
ATOM 1984 C CA . THR A 1 267 ? -5.039 3.148 19.061 1.00 87.00 267 THR A CA 1
ATOM 1985 C C . THR A 1 267 ? -6.471 3.137 19.584 1.00 87.00 267 THR A C 1
ATOM 1987 O O . THR A 1 267 ? -7.020 2.074 19.871 1.00 87.00 267 THR A O 1
ATOM 1990 N N . ALA A 1 268 ? -7.111 4.307 19.658 1.00 89.06 268 ALA A N 1
ATOM 1991 C CA . ALA A 1 268 ? -8.507 4.429 20.038 1.00 89.06 268 ALA A CA 1
ATOM 1992 C C . ALA A 1 268 ? -9.178 5.678 19.446 1.00 89.06 268 ALA A C 1
ATOM 1994 O O . ALA A 1 268 ? -8.525 6.681 19.161 1.00 89.06 268 ALA A O 1
ATOM 1995 N N . LEU A 1 269 ? -10.504 5.624 19.304 1.00 89.69 269 LEU A N 1
ATOM 1996 C CA . LEU A 1 269 ? -11.364 6.798 19.180 1.00 89.69 269 LEU A CA 1
ATOM 1997 C C . LEU A 1 269 ? -11.984 7.083 20.546 1.00 89.69 269 LEU A C 1
ATOM 1999 O O . LEU A 1 269 ? -12.561 6.183 21.162 1.00 89.69 269 LEU A O 1
ATOM 2003 N N . LEU A 1 270 ? -11.885 8.335 20.982 1.00 89.25 270 LEU A N 1
ATOM 2004 C CA . LEU A 1 270 ? -12.370 8.786 22.282 1.00 89.25 270 LEU A CA 1
ATOM 2005 C C . LEU A 1 270 ? -13.836 9.240 22.212 1.00 89.25 270 LEU A C 1
ATOM 2007 O O . LEU A 1 270 ? -14.325 9.660 21.158 1.00 89.25 270 LEU A O 1
ATOM 2011 N N . ASP A 1 271 ? -14.547 9.133 23.327 1.00 87.81 271 ASP A N 1
ATOM 2012 C CA . ASP A 1 271 ? -15.849 9.759 23.528 1.00 87.81 271 ASP A CA 1
ATOM 2013 C C . ASP A 1 271 ? -15.721 11.267 23.805 1.00 87.81 271 ASP A C 1
ATOM 2015 O O . ASP A 1 271 ? -14.640 11.853 23.725 1.00 87.81 271 ASP A O 1
ATOM 2019 N N . ASP A 1 272 ? -16.856 11.911 24.076 1.00 87.19 272 ASP A N 1
ATOM 2020 C CA . ASP A 1 272 ? -16.911 13.355 24.305 1.00 87.19 272 ASP A CA 1
ATOM 2021 C C . ASP A 1 272 ? -16.301 13.762 25.670 1.00 87.19 272 ASP A C 1
ATOM 2023 O O . ASP A 1 272 ? -15.990 14.938 25.866 1.00 87.19 272 ASP A O 1
ATOM 2027 N N . ASP A 1 273 ? -16.087 12.799 26.578 1.00 85.00 273 ASP A N 1
ATOM 2028 C CA . ASP A 1 273 ? -15.469 12.967 27.900 1.00 85.00 273 ASP A CA 1
ATOM 2029 C C . ASP A 1 273 ? -13.972 12.571 27.910 1.00 85.00 273 ASP A C 1
ATOM 2031 O O . ASP A 1 273 ? -13.297 12.705 28.933 1.00 85.00 273 ASP A O 1
ATOM 2035 N N . GLY A 1 274 ? -13.429 12.120 26.772 1.00 82.81 274 GLY A N 1
ATOM 2036 C CA . GLY A 1 274 ? -12.030 11.717 26.605 1.00 82.81 274 GLY A CA 1
ATOM 2037 C C . GLY A 1 274 ? -11.729 10.252 26.947 1.00 82.81 274 GLY A C 1
ATOM 2038 O O . GLY A 1 274 ? -10.565 9.853 26.908 1.00 82.81 274 GLY A O 1
ATOM 2039 N N . ALA A 1 275 ? -12.737 9.429 27.251 1.00 85.94 275 ALA A N 1
ATOM 2040 C CA . ALA A 1 275 ? -12.560 7.999 27.503 1.00 85.94 275 ALA A CA 1
ATOM 2041 C C . ALA A 1 275 ? -12.610 7.174 26.197 1.00 85.94 275 ALA A C 1
ATOM 2043 O O . ALA A 1 275 ? -13.217 7.600 25.212 1.00 85.94 275 ALA A O 1
ATOM 2044 N N . PRO A 1 276 ? -11.984 5.983 26.119 1.00 87.81 276 PRO A N 1
ATOM 2045 C CA . PRO A 1 276 ? -11.945 5.204 24.885 1.00 87.81 276 PRO A CA 1
ATOM 2046 C C . PRO A 1 276 ? -13.318 4.613 24.551 1.00 87.81 276 PRO A C 1
ATOM 2048 O O . PRO A 1 276 ? -13.856 3.803 25.300 1.00 87.81 276 PRO A O 1
ATOM 2051 N N . ALA A 1 277 ? -13.854 4.960 23.383 1.00 91.25 277 ALA A N 1
ATOM 2052 C CA . ALA A 1 277 ? -15.107 4.412 22.868 1.00 91.25 277 ALA A CA 1
ATOM 2053 C C . ALA A 1 277 ? -14.867 3.257 21.886 1.00 91.25 277 ALA A C 1
ATOM 2055 O O . ALA A 1 277 ? -15.581 2.253 21.909 1.00 91.25 277 ALA A O 1
ATOM 2056 N N . VAL A 1 278 ? -13.859 3.387 21.016 1.00 93.06 278 VAL A N 1
ATOM 2057 C CA . VAL A 1 278 ? -13.503 2.357 20.030 1.00 93.06 278 VAL A CA 1
ATOM 2058 C C . VAL A 1 278 ? -12.012 2.078 20.091 1.00 93.06 278 VAL A C 1
ATOM 2060 O O . VAL A 1 278 ? -11.232 3.003 19.910 1.00 93.06 278 VAL A O 1
ATOM 2063 N N . LEU A 1 279 ? -11.611 0.828 20.292 1.00 91.75 279 LEU A N 1
ATOM 2064 C CA . LEU A 1 279 ? -10.217 0.389 20.239 1.00 91.75 279 LEU A CA 1
ATOM 2065 C C . LEU A 1 279 ? -9.890 -0.136 18.844 1.00 91.75 279 LEU A C 1
ATOM 2067 O O . LEU A 1 279 ? -10.686 -0.863 18.237 1.00 91.75 279 LEU A O 1
ATOM 2071 N N . VAL A 1 280 ? -8.714 0.231 18.346 1.00 90.62 280 VAL A N 1
ATOM 2072 C CA . VAL A 1 280 ? -8.226 -0.140 17.017 1.00 90.62 280 VAL A CA 1
ATOM 2073 C C . VAL A 1 280 ? -6.766 -0.578 17.088 1.00 90.62 280 VAL A C 1
ATOM 2075 O O . VAL A 1 280 ? -5.983 -0.069 17.887 1.00 90.62 280 VAL A O 1
ATOM 2078 N N . SER A 1 281 ? -6.389 -1.523 16.232 1.00 89.06 281 SER A N 1
ATOM 2079 C CA . SER A 1 281 ? -5.031 -2.076 16.186 1.00 89.06 281 SER A CA 1
ATOM 2080 C C . SER A 1 281 ? -4.472 -1.960 14.777 1.00 89.06 281 SER A C 1
ATOM 2082 O O . SER A 1 281 ? -4.435 -2.924 14.015 1.00 89.06 281 SER A O 1
ATOM 2084 N N . TRP A 1 282 ? -4.097 -0.741 14.401 1.00 90.06 282 TRP A N 1
ATOM 2085 C CA . TRP A 1 282 ? -3.402 -0.504 13.141 1.00 90.06 282 TRP A CA 1
ATOM 2086 C C . TRP A 1 282 ? -1.967 -1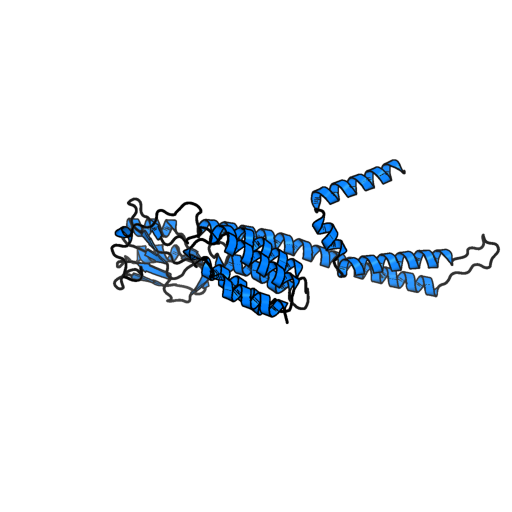.045 13.185 1.00 90.06 282 TRP A C 1
ATOM 2088 O O . TRP A 1 282 ? -1.368 -1.078 14.262 1.00 90.06 282 TRP A O 1
ATOM 2098 N N . PRO A 1 283 ? -1.396 -1.418 12.027 1.00 91.06 283 PRO A N 1
ATOM 2099 C CA . PRO A 1 283 ? -0.003 -1.834 11.950 1.00 91.06 283 PRO A CA 1
ATOM 2100 C C . PRO A 1 283 ? 0.921 -0.704 12.408 1.00 91.06 283 PRO A C 1
ATOM 2102 O O . PRO A 1 283 ? 0.680 0.485 12.168 1.00 91.06 283 PRO A O 1
ATOM 2105 N N . SER A 1 284 ? 2.012 -1.074 13.057 1.00 89.94 284 SER A N 1
ATOM 2106 C CA . SER A 1 284 ? 3.092 -0.157 13.393 1.00 89.94 284 SER A CA 1
ATOM 2107 C C . SER A 1 284 ? 3.859 0.265 12.136 1.00 89.94 284 SER A C 1
ATOM 2109 O O . SER A 1 284 ? 3.924 -0.452 11.136 1.00 89.94 284 SER A O 1
ATOM 2111 N N . VAL A 1 285 ? 4.492 1.440 12.180 1.00 91.44 285 VAL A N 1
ATOM 2112 C CA . VAL A 1 285 ? 5.354 1.884 11.071 1.00 91.44 285 VAL A CA 1
ATOM 2113 C C . VAL A 1 285 ? 6.548 0.935 10.892 1.00 91.44 285 VAL A C 1
ATOM 2115 O O . VAL A 1 285 ? 7.009 0.726 9.772 1.00 91.44 285 VAL A O 1
ATOM 2118 N N . ASP A 1 286 ? 7.014 0.329 11.985 1.00 91.75 286 ASP A N 1
ATOM 2119 C CA . ASP A 1 286 ? 8.025 -0.725 11.996 1.00 91.75 286 ASP A CA 1
ATOM 2120 C C . ASP A 1 286 ? 7.627 -1.910 11.097 1.00 91.75 286 ASP A C 1
ATOM 2122 O O . ASP A 1 286 ? 8.382 -2.258 10.191 1.00 91.75 286 ASP A O 1
ATOM 2126 N N . GLU A 1 287 ? 6.417 -2.453 11.262 1.00 92.69 287 GLU A N 1
ATOM 2127 C CA . GLU A 1 287 ? 5.906 -3.566 10.441 1.00 92.69 287 GLU A CA 1
ATOM 2128 C C . GLU A 1 287 ? 5.799 -3.199 8.953 1.00 92.69 287 GLU A C 1
ATOM 2130 O O . GLU A 1 287 ? 6.147 -4.003 8.083 1.00 92.69 287 GLU A O 1
ATOM 2135 N N . LEU A 1 288 ? 5.383 -1.965 8.638 1.00 94.44 288 LEU A N 1
ATOM 2136 C CA . LEU A 1 288 ? 5.321 -1.482 7.253 1.00 94.44 288 LEU A CA 1
ATOM 2137 C C . LEU A 1 288 ? 6.705 -1.435 6.594 1.00 94.44 288 LEU A C 1
ATOM 2139 O O . LEU A 1 288 ? 6.864 -1.806 5.427 1.00 94.44 288 LEU A O 1
ATOM 2143 N N . VAL A 1 289 ? 7.709 -0.960 7.332 1.00 95.19 289 VAL A N 1
ATOM 2144 C CA . VAL A 1 289 ? 9.085 -0.853 6.841 1.00 95.19 289 VAL A CA 1
ATOM 2145 C C . VAL A 1 289 ? 9.728 -2.231 6.697 1.00 95.19 289 VAL A C 1
ATOM 2147 O O . VAL A 1 289 ? 10.361 -2.491 5.670 1.00 95.19 289 VAL A O 1
ATOM 2150 N N . ASP A 1 290 ? 9.517 -3.125 7.664 1.00 94.19 290 ASP A N 1
ATOM 2151 C CA . ASP A 1 290 ? 10.005 -4.504 7.610 1.00 94.19 290 ASP A CA 1
ATOM 2152 C C . ASP A 1 290 ? 9.434 -5.243 6.390 1.00 94.19 290 ASP A C 1
ATOM 2154 O O . ASP A 1 290 ? 10.194 -5.778 5.580 1.00 94.19 290 ASP A O 1
ATOM 2158 N N . SER A 1 291 ? 8.117 -5.160 6.173 1.00 93.94 291 SER A N 1
ATOM 2159 C CA . SER A 1 291 ? 7.437 -5.761 5.017 1.00 93.94 291 SER A CA 1
ATOM 2160 C C . SER A 1 291 ? 7.998 -5.275 3.668 1.00 93.94 291 SER A C 1
ATOM 2162 O O . SER A 1 291 ? 8.225 -6.063 2.736 1.00 93.94 291 SER A O 1
ATOM 2164 N N . LEU A 1 292 ? 8.301 -3.975 3.555 1.00 95.12 292 LEU A N 1
ATOM 2165 C CA . LEU A 1 292 ? 8.922 -3.414 2.354 1.00 95.12 292 LEU A CA 1
ATOM 2166 C C . LEU A 1 292 ? 10.319 -4.001 2.113 1.00 95.12 292 LEU A C 1
ATOM 2168 O O . LEU A 1 292 ? 10.623 -4.413 0.987 1.00 95.12 292 LEU A O 1
ATOM 2172 N N . PHE A 1 293 ? 11.179 -4.039 3.134 1.00 94.31 293 PHE A N 1
ATOM 2173 C CA . PHE A 1 293 ? 12.552 -4.522 2.971 1.00 94.31 293 PHE A CA 1
ATOM 2174 C C . PHE A 1 293 ? 12.627 -6.035 2.773 1.00 94.31 293 PHE A C 1
ATOM 2176 O O . PHE A 1 293 ? 13.447 -6.490 1.972 1.00 94.31 293 PHE A O 1
ATOM 2183 N N . ASP A 1 294 ? 11.735 -6.809 3.387 1.00 92.50 294 ASP A N 1
ATOM 2184 C CA . ASP A 1 294 ? 11.604 -8.244 3.124 1.00 92.50 294 ASP A CA 1
ATOM 2185 C C . ASP A 1 294 ? 11.238 -8.515 1.661 1.00 92.50 294 ASP A C 1
ATOM 2187 O O . ASP A 1 294 ? 11.789 -9.421 1.020 1.00 92.50 294 ASP A O 1
ATOM 2191 N N . THR A 1 295 ? 10.393 -7.668 1.071 1.00 90.38 295 THR A N 1
ATOM 2192 C CA . THR A 1 295 ? 10.063 -7.772 -0.352 1.00 90.38 295 THR A CA 1
ATOM 2193 C C . THR A 1 295 ? 11.264 -7.432 -1.241 1.00 90.38 295 THR A C 1
ATOM 2195 O O . THR A 1 295 ? 11.566 -8.171 -2.180 1.00 90.38 295 THR A O 1
ATOM 2198 N N . VAL A 1 296 ? 12.018 -6.371 -0.927 1.00 90.25 296 VAL A N 1
ATOM 2199 C CA . VAL A 1 296 ? 13.268 -6.035 -1.643 1.00 90.25 296 VAL A CA 1
ATOM 2200 C C . VAL A 1 296 ? 14.271 -7.190 -1.566 1.00 90.25 296 VAL A C 1
ATOM 2202 O O . VAL A 1 296 ? 14.858 -7.567 -2.580 1.00 90.25 296 VAL A O 1
ATOM 2205 N N . ARG A 1 297 ? 14.430 -7.801 -0.387 1.00 89.25 297 ARG A N 1
ATOM 2206 C CA . ARG A 1 297 ? 15.306 -8.965 -0.186 1.00 89.25 297 ARG A CA 1
ATOM 2207 C C . ARG A 1 297 ? 14.850 -10.200 -0.953 1.00 89.25 297 ARG A C 1
ATOM 2209 O O . ARG A 1 297 ? 15.677 -11.044 -1.265 1.00 89.25 297 ARG A O 1
ATOM 2216 N N . THR A 1 298 ? 13.563 -10.323 -1.249 1.00 89.94 298 THR A N 1
ATOM 2217 C CA . THR A 1 298 ? 13.033 -11.478 -1.980 1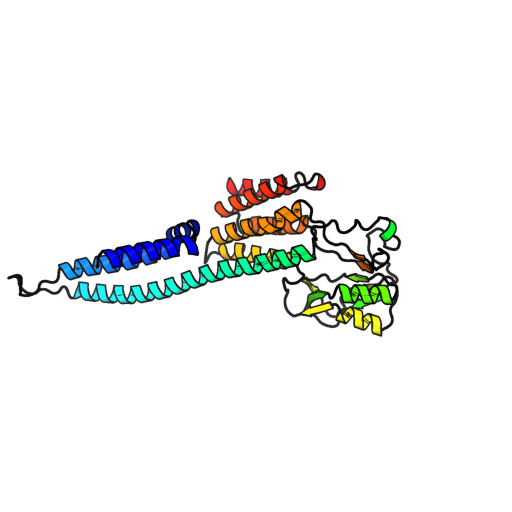.00 89.94 298 THR A CA 1
ATOM 2218 C C . THR A 1 298 ? 13.190 -11.315 -3.493 1.00 89.94 298 THR A C 1
ATOM 2220 O O . THR A 1 298 ? 13.518 -12.282 -4.175 1.00 89.94 298 THR A O 1
ATOM 2223 N N . TYR A 1 299 ? 12.987 -10.104 -4.025 1.00 88.75 299 TYR A N 1
ATOM 2224 C CA . TYR A 1 299 ? 12.828 -9.896 -5.473 1.00 88.75 299 TYR A CA 1
ATOM 2225 C C . TYR A 1 299 ? 13.895 -9.024 -6.146 1.00 88.75 299 TYR A C 1
ATOM 2227 O O . TYR A 1 299 ? 13.857 -8.898 -7.366 1.00 88.75 299 TYR A O 1
ATOM 2235 N N . ALA A 1 300 ? 14.811 -8.393 -5.403 1.00 87.00 300 ALA A N 1
ATOM 2236 C CA . ALA A 1 300 ? 15.720 -7.386 -5.968 1.00 87.00 300 ALA A CA 1
ATOM 2237 C C . ALA A 1 300 ? 17.214 -7.600 -5.656 1.00 87.00 300 ALA A C 1
ATOM 2239 O O . ALA A 1 300 ? 18.015 -6.691 -5.885 1.00 87.00 300 ALA A O 1
ATOM 2240 N N . LEU A 1 301 ? 17.608 -8.769 -5.134 1.00 85.00 301 LEU A N 1
ATOM 2241 C CA . LEU A 1 301 ? 19.003 -9.048 -4.747 1.00 85.00 301 LEU A CA 1
ATOM 2242 C C . LEU A 1 301 ? 19.987 -9.017 -5.923 1.00 85.00 301 LEU A C 1
ATOM 2244 O O . LEU A 1 301 ? 21.153 -8.701 -5.730 1.00 85.00 301 LEU A O 1
ATOM 2248 N N . ASP A 1 302 ? 19.531 -9.308 -7.134 1.00 86.56 302 ASP A N 1
ATOM 2249 C CA . ASP A 1 302 ? 20.331 -9.320 -8.360 1.00 86.56 302 ASP A CA 1
ATOM 2250 C C . ASP A 1 302 ? 20.332 -7.968 -9.097 1.00 86.56 302 ASP A C 1
ATOM 2252 O O . ASP A 1 302 ? 20.851 -7.859 -10.208 1.00 86.56 302 ASP A O 1
ATOM 2256 N N . GLN A 1 303 ? 19.758 -6.920 -8.493 1.00 88.62 303 GLN A N 1
ATOM 2257 C CA . GLN A 1 303 ? 19.497 -5.635 -9.146 1.00 88.62 303 GLN A CA 1
ATOM 2258 C C . GLN A 1 303 ? 20.228 -4.487 -8.427 1.00 88.62 303 GLN A C 1
ATOM 2260 O O . GLN A 1 303 ? 19.638 -3.799 -7.585 1.00 88.62 303 GLN A O 1
ATOM 2265 N N . PRO A 1 304 ? 21.499 -4.188 -8.781 1.00 90.38 304 PRO A N 1
ATOM 2266 C CA . PRO A 1 304 ? 22.324 -3.204 -8.071 1.00 90.38 304 PRO A CA 1
ATOM 2267 C C . PRO A 1 304 ? 21.692 -1.812 -7.952 1.00 90.38 304 PRO A C 1
ATOM 2269 O O . PRO A 1 304 ? 21.850 -1.132 -6.938 1.00 90.38 304 PRO A O 1
ATOM 2272 N N . ALA A 1 305 ? 20.946 -1.380 -8.975 1.00 90.06 305 ALA A N 1
ATOM 2273 C CA . ALA A 1 305 ? 20.259 -0.089 -8.966 1.00 90.06 305 ALA A CA 1
ATOM 2274 C C . ALA A 1 305 ? 19.166 -0.014 -7.885 1.00 90.06 305 ALA A C 1
ATOM 2276 O O . ALA A 1 305 ? 19.016 1.026 -7.237 1.00 90.06 305 ALA A O 1
ATOM 2277 N N . VAL A 1 306 ? 18.438 -1.114 -7.668 1.00 92.44 306 VAL A N 1
ATOM 2278 C CA . VAL A 1 306 ? 17.373 -1.217 -6.661 1.00 92.44 306 VAL A CA 1
ATOM 2279 C C . VAL A 1 306 ? 17.973 -1.329 -5.266 1.00 92.44 306 VAL A C 1
ATOM 2281 O O . VAL A 1 306 ? 17.550 -0.599 -4.375 1.00 92.44 306 VAL A O 1
ATOM 2284 N N . LEU A 1 307 ? 19.019 -2.141 -5.087 1.00 93.94 307 LEU A N 1
ATOM 2285 C CA . LEU A 1 307 ? 19.749 -2.233 -3.817 1.00 93.94 307 LEU A CA 1
ATOM 2286 C C . LEU A 1 307 ? 20.327 -0.876 -3.395 1.00 93.94 307 LEU A C 1
ATOM 2288 O O . LEU A 1 307 ? 20.199 -0.468 -2.242 1.00 93.94 307 LEU A O 1
ATOM 2292 N N . ALA A 1 308 ? 20.888 -0.115 -4.339 1.00 93.75 308 ALA A N 1
ATOM 2293 C CA . ALA A 1 308 ? 21.345 1.244 -4.070 1.00 93.75 308 ALA A CA 1
ATOM 2294 C C . ALA A 1 308 ? 20.196 2.186 -3.663 1.00 93.75 308 ALA A C 1
ATOM 2296 O O . ALA A 1 308 ? 20.411 3.096 -2.865 1.00 93.75 308 ALA A O 1
ATOM 2297 N N . ALA A 1 309 ? 18.985 2.007 -4.202 1.00 94.62 309 ALA A N 1
ATOM 2298 C CA . ALA A 1 309 ? 17.805 2.768 -3.783 1.00 94.62 309 ALA A CA 1
ATOM 2299 C C . ALA A 1 309 ? 17.315 2.365 -2.389 1.00 94.62 309 ALA A C 1
ATOM 2301 O O . ALA A 1 309 ? 17.027 3.244 -1.579 1.00 94.62 309 ALA A O 1
ATOM 2302 N N . ALA A 1 310 ? 17.317 1.070 -2.075 1.00 95.62 310 ALA A N 1
ATOM 2303 C CA . ALA A 1 310 ? 17.005 0.564 -0.745 1.00 95.62 310 ALA A CA 1
ATOM 2304 C C . ALA A 1 310 ? 17.966 1.130 0.314 1.00 95.62 310 ALA A C 1
ATOM 2306 O O . ALA A 1 310 ? 17.508 1.648 1.326 1.00 95.62 310 ALA A O 1
ATOM 2307 N N . LEU A 1 311 ? 19.280 1.158 0.050 1.00 95.94 311 LEU A N 1
ATOM 2308 C CA . LEU A 1 311 ? 20.258 1.780 0.957 1.00 95.94 311 LEU A CA 1
ATOM 2309 C C . LEU A 1 311 ? 20.025 3.286 1.146 1.00 95.94 311 LEU A C 1
ATOM 2311 O O . LEU A 1 311 ? 20.198 3.797 2.249 1.00 95.94 311 LEU A O 1
ATOM 2315 N N . ARG A 1 312 ? 19.606 4.009 0.095 1.00 96.25 312 ARG A N 1
ATOM 2316 C CA . ARG A 1 312 ? 19.217 5.424 0.234 1.00 96.25 312 ARG A CA 1
ATOM 2317 C C . ARG A 1 312 ? 17.973 5.592 1.104 1.00 96.25 312 ARG A C 1
ATOM 2319 O O . ARG A 1 312 ? 17.905 6.565 1.849 1.00 96.25 312 ARG A O 1
ATOM 2326 N N . LEU A 1 313 ? 16.996 4.692 0.992 1.00 96.44 313 LEU A N 1
ATOM 2327 C CA . LEU A 1 313 ? 15.808 4.703 1.843 1.00 96.44 313 LEU A CA 1
ATOM 2328 C C . LEU A 1 313 ? 16.177 4.415 3.304 1.00 96.44 313 LEU A C 1
ATOM 2330 O O . LEU A 1 313 ? 15.763 5.179 4.168 1.00 96.44 313 LEU A O 1
ATOM 2334 N N . ILE A 1 314 ? 17.009 3.399 3.562 1.00 96.38 314 ILE A N 1
ATOM 2335 C CA . ILE A 1 314 ? 17.523 3.082 4.907 1.00 96.38 314 ILE A CA 1
ATOM 2336 C C . ILE A 1 314 ? 18.199 4.307 5.520 1.00 96.38 314 ILE A C 1
ATOM 2338 O O . ILE A 1 314 ? 17.789 4.748 6.585 1.00 96.38 314 ILE A O 1
ATOM 2342 N N . ALA A 1 315 ? 19.143 4.928 4.806 1.00 95.38 315 ALA A N 1
ATOM 2343 C CA . ALA A 1 315 ? 19.843 6.109 5.306 1.00 95.38 315 ALA A CA 1
ATOM 2344 C C . ALA A 1 315 ? 18.882 7.256 5.672 1.00 95.38 315 ALA A C 1
ATOM 2346 O O . ALA A 1 315 ? 19.040 7.893 6.706 1.00 95.38 315 ALA A O 1
ATOM 2347 N N . ARG A 1 316 ? 17.841 7.496 4.860 1.00 95.50 316 ARG A N 1
ATOM 2348 C CA . ARG A 1 316 ? 16.823 8.519 5.162 1.00 95.50 316 ARG A CA 1
ATOM 2349 C C . ARG A 1 316 ? 15.973 8.177 6.384 1.00 95.50 316 ARG A C 1
ATOM 2351 O O . ARG A 1 316 ? 15.548 9.090 7.086 1.00 95.50 316 ARG A O 1
ATOM 2358 N N . LEU A 1 317 ? 15.667 6.899 6.589 1.00 95.25 317 LEU A N 1
ATOM 2359 C CA . LEU A 1 317 ? 14.919 6.437 7.755 1.00 95.25 317 LEU A CA 1
ATOM 2360 C C . LEU A 1 317 ? 15.781 6.527 9.019 1.00 95.25 317 LEU A C 1
ATOM 2362 O O . LEU A 1 317 ? 15.296 7.024 10.030 1.00 95.25 317 LEU A O 1
ATOM 2366 N N . ASP A 1 318 ? 17.059 6.151 8.951 1.00 93.81 318 ASP A N 1
ATOM 2367 C CA . ASP A 1 318 ? 18.010 6.306 10.058 1.00 93.81 318 ASP A CA 1
ATOM 2368 C C . ASP A 1 318 ? 18.215 7.783 10.430 1.00 93.81 318 ASP A C 1
ATOM 2370 O O . ASP A 1 318 ? 18.141 8.132 11.607 1.00 93.81 318 ASP A O 1
ATOM 2374 N N . ASP A 1 319 ? 18.364 8.673 9.442 1.00 92.94 319 ASP A N 1
ATOM 2375 C CA . ASP A 1 319 ? 18.450 10.127 9.663 1.00 92.94 319 ASP A CA 1
ATOM 2376 C C . ASP A 1 319 ? 17.186 10.696 10.337 1.00 92.94 319 ASP A C 1
ATOM 2378 O O . ASP A 1 319 ? 17.238 11.701 11.052 1.00 92.94 319 ASP A O 1
ATOM 2382 N N . ALA A 1 320 ? 16.029 10.074 10.094 1.00 90.44 320 ALA A N 1
ATOM 2383 C CA . ALA A 1 320 ? 14.748 10.460 10.675 1.00 90.44 320 ALA A CA 1
ATOM 2384 C C . ALA A 1 320 ? 14.422 9.725 11.986 1.00 90.44 320 ALA A C 1
ATOM 2386 O O . ALA A 1 320 ? 13.417 10.059 12.622 1.00 90.44 320 ALA A O 1
ATOM 2387 N N . ALA A 1 321 ? 15.224 8.738 12.390 1.00 88.88 321 ALA A N 1
ATOM 2388 C CA . ALA A 1 321 ? 14.923 7.873 13.519 1.00 88.88 321 ALA A CA 1
ATOM 2389 C C . ALA A 1 321 ? 14.986 8.640 14.848 1.00 88.88 321 ALA A C 1
ATOM 2391 O O . ALA A 1 321 ? 15.963 9.318 15.171 1.00 88.88 321 ALA A O 1
ATOM 2392 N N . GLY A 1 322 ? 13.934 8.501 15.656 1.00 83.00 322 GLY A N 1
ATOM 2393 C CA . GLY A 1 322 ? 13.982 8.876 17.067 1.00 83.00 322 GLY A CA 1
ATOM 2394 C C . GLY A 1 322 ? 14.783 7.862 17.901 1.00 83.00 322 GLY A C 1
ATOM 2395 O O . GLY A 1 322 ? 15.128 6.788 17.403 1.00 83.00 322 GLY A O 1
ATOM 2396 N N . PRO A 1 323 ? 15.022 8.139 19.197 1.00 81.81 323 PRO A N 1
ATOM 2397 C CA . PRO A 1 323 ? 15.772 7.243 20.084 1.00 81.81 323 PRO A CA 1
ATOM 2398 C C . PRO A 1 323 ? 15.223 5.810 20.129 1.00 81.81 323 PRO A C 1
ATOM 2400 O O . PRO A 1 323 ? 15.997 4.862 20.191 1.00 81.81 323 PRO A O 1
ATOM 2403 N N . ALA A 1 324 ? 13.897 5.650 20.043 1.00 81.62 324 ALA A N 1
ATOM 2404 C CA . ALA A 1 324 ? 13.227 4.349 20.062 1.00 81.62 324 ALA A CA 1
ATOM 2405 C C . ALA A 1 324 ? 13.518 3.482 18.822 1.00 81.62 324 ALA A C 1
ATOM 2407 O O . ALA A 1 324 ? 13.437 2.260 18.901 1.00 81.62 324 ALA A O 1
ATOM 2408 N N . ARG A 1 325 ? 13.872 4.100 17.686 1.00 85.75 325 ARG A N 1
ATOM 2409 C CA . ARG A 1 325 ? 14.107 3.410 16.406 1.00 85.75 325 ARG A CA 1
ATOM 2410 C C . ARG A 1 325 ? 15.584 3.384 15.991 1.00 85.75 325 ARG A C 1
ATOM 2412 O O . ARG A 1 325 ? 15.912 2.903 14.908 1.00 85.75 325 ARG A O 1
ATOM 2419 N N . ALA A 1 326 ? 16.487 3.865 16.847 1.00 84.62 326 ALA A N 1
ATOM 2420 C CA . ALA A 1 326 ? 17.919 3.896 16.566 1.00 84.62 326 ALA A CA 1
ATOM 2421 C C . ALA A 1 326 ? 18.475 2.477 16.338 1.00 84.62 326 ALA A C 1
ATOM 2423 O O . ALA A 1 326 ? 18.350 1.602 17.192 1.00 84.62 326 ALA A O 1
ATOM 2424 N N . GLY A 1 327 ? 19.092 2.248 15.176 1.00 85.94 327 GLY A N 1
ATOM 2425 C CA . GLY A 1 327 ? 19.694 0.959 14.823 1.00 85.94 327 GLY A CA 1
ATOM 2426 C C . GLY A 1 327 ? 18.703 -0.146 14.439 1.00 85.94 327 GLY A C 1
ATOM 2427 O O . GLY A 1 327 ? 19.147 -1.258 14.157 1.00 85.94 327 GLY A O 1
ATOM 2428 N N . ARG A 1 328 ? 17.389 0.132 14.371 1.00 90.25 328 ARG A N 1
ATOM 2429 C CA . ARG A 1 328 ? 16.368 -0.861 13.971 1.00 90.25 328 ARG A CA 1
ATOM 2430 C C . ARG A 1 328 ? 16.588 -1.410 12.559 1.00 90.25 328 ARG A C 1
ATOM 2432 O O . ARG A 1 328 ? 16.260 -2.561 12.307 1.00 90.25 328 ARG A O 1
ATOM 2439 N N . LEU A 1 329 ? 17.182 -0.622 11.661 1.00 93.06 329 LEU A N 1
ATOM 2440 C CA . LEU A 1 329 ? 17.392 -0.998 10.257 1.00 93.06 329 LEU A CA 1
ATOM 2441 C C . LEU A 1 329 ? 18.738 -1.680 9.977 1.00 93.06 329 LEU A C 1
ATOM 2443 O O . LEU A 1 329 ? 19.004 -2.049 8.833 1.00 93.06 329 LEU A O 1
ATOM 2447 N N . ALA A 1 330 ? 19.579 -1.895 10.995 1.00 92.44 330 ALA A N 1
ATOM 2448 C CA . ALA A 1 330 ? 20.926 -2.440 10.813 1.00 92.44 330 ALA A CA 1
ATOM 2449 C C . ALA A 1 330 ? 20.932 -3.837 10.162 1.00 92.44 330 ALA A C 1
ATOM 2451 O O . ALA A 1 330 ? 21.850 -4.179 9.413 1.00 92.44 330 ALA A O 1
ATOM 2452 N N . ASP A 1 331 ? 19.915 -4.656 10.426 1.00 91.25 331 ASP A N 1
ATOM 2453 C CA . ASP A 1 331 ? 19.796 -6.003 9.858 1.00 91.25 331 ASP A CA 1
ATOM 2454 C C . ASP A 1 331 ? 19.455 -5.950 8.366 1.00 91.25 331 ASP A C 1
ATOM 2456 O O . ASP A 1 331 ? 20.106 -6.621 7.556 1.00 91.25 331 ASP A O 1
ATOM 2460 N N . HIS A 1 332 ? 18.509 -5.085 7.992 1.00 92.94 332 HIS A N 1
ATOM 2461 C CA . HIS A 1 332 ? 18.160 -4.822 6.595 1.00 92.94 332 HIS A CA 1
ATOM 2462 C C . HIS A 1 332 ? 19.339 -4.219 5.832 1.00 92.94 332 HIS A C 1
ATOM 2464 O O . HIS A 1 332 ? 19.654 -4.667 4.729 1.00 92.94 332 HIS A O 1
ATOM 2470 N N . GLU A 1 333 ? 20.056 -3.267 6.432 1.00 93.19 333 GLU A N 1
ATOM 2471 C CA . GLU A 1 333 ? 21.232 -2.648 5.819 1.00 93.19 333 GLU A CA 1
ATOM 2472 C C . GLU A 1 333 ? 22.329 -3.680 5.534 1.00 93.19 333 GLU A C 1
ATOM 2474 O O . GLU A 1 333 ? 22.868 -3.732 4.424 1.00 93.19 333 GLU A O 1
ATOM 2479 N N . ARG A 1 334 ? 22.636 -4.544 6.511 1.00 92.56 334 ARG A N 1
ATOM 2480 C CA . ARG A 1 334 ? 23.622 -5.621 6.346 1.00 92.56 334 ARG A CA 1
ATOM 2481 C C . ARG A 1 334 ? 23.223 -6.588 5.237 1.00 92.56 334 ARG A C 1
ATOM 2483 O O . ARG A 1 334 ? 24.077 -6.945 4.425 1.00 92.56 334 ARG A O 1
ATOM 2490 N N . ALA A 1 335 ? 21.950 -6.980 5.172 1.00 90.31 335 ALA A N 1
ATOM 2491 C CA . ALA A 1 335 ? 21.450 -7.869 4.127 1.00 90.31 335 ALA A CA 1
ATOM 2492 C C . ALA A 1 335 ? 21.596 -7.247 2.727 1.00 90.31 335 ALA A C 1
ATOM 2494 O O . ALA A 1 335 ? 22.138 -7.882 1.822 1.00 90.31 335 ALA A O 1
ATOM 2495 N N . VAL A 1 336 ? 21.182 -5.986 2.560 1.00 91.19 336 VAL A N 1
ATOM 2496 C CA . VAL A 1 336 ? 21.252 -5.277 1.271 1.00 91.19 336 VAL A CA 1
ATOM 2497 C C . VAL A 1 336 ? 22.703 -5.035 0.840 1.00 91.19 336 VAL A C 1
ATOM 2499 O O . VAL A 1 336 ? 23.044 -5.248 -0.323 1.00 91.19 336 VAL A O 1
ATOM 2502 N N . ARG A 1 337 ? 23.593 -4.637 1.762 1.00 91.81 337 ARG A N 1
ATOM 2503 C CA . ARG A 1 337 ? 25.027 -4.469 1.462 1.00 91.81 337 ARG A CA 1
ATOM 2504 C C . ARG A 1 337 ? 25.702 -5.786 1.093 1.00 91.81 337 ARG A C 1
ATOM 2506 O O . ARG A 1 337 ? 26.538 -5.789 0.195 1.00 91.81 337 ARG A O 1
ATOM 2513 N N . GLY A 1 338 ? 25.343 -6.880 1.766 1.00 89.38 338 GLY A N 1
ATOM 2514 C CA . GLY A 1 338 ? 25.856 -8.215 1.458 1.00 89.38 338 GLY A CA 1
ATOM 2515 C C . GLY A 1 338 ? 25.535 -8.636 0.025 1.00 89.38 338 GLY A C 1
ATOM 2516 O O . GLY A 1 338 ? 26.426 -9.094 -0.682 1.00 89.38 338 GLY A O 1
ATOM 2517 N N . ALA A 1 339 ? 24.302 -8.392 -0.422 1.00 88.00 339 ALA A N 1
ATOM 2518 C CA . ALA A 1 339 ? 23.864 -8.684 -1.787 1.00 88.00 339 ALA A CA 1
ATOM 2519 C C . ALA A 1 339 ? 24.526 -7.796 -2.852 1.00 88.00 339 ALA A C 1
ATOM 2521 O O . ALA A 1 339 ? 24.775 -8.239 -3.963 1.00 88.00 339 ALA A O 1
ATOM 2522 N N . LEU A 1 340 ? 24.852 -6.543 -2.520 1.00 85.56 340 LEU A N 1
ATOM 2523 C CA . LEU A 1 340 ? 25.546 -5.646 -3.449 1.00 85.56 340 LEU A CA 1
ATOM 2524 C C . LEU A 1 340 ? 27.023 -6.035 -3.661 1.00 85.56 340 LEU A C 1
ATOM 2526 O O . LEU A 1 340 ? 27.631 -5.629 -4.649 1.00 85.56 340 LEU A O 1
ATOM 2530 N N . ALA A 1 341 ? 27.612 -6.761 -2.706 1.00 81.94 341 ALA A N 1
ATOM 2531 C CA . ALA A 1 341 ? 29.016 -7.164 -2.722 1.00 81.94 341 ALA A CA 1
ATOM 2532 C C . ALA A 1 341 ? 29.271 -8.549 -3.353 1.00 81.94 341 ALA A C 1
ATOM 2534 O O . ALA A 1 341 ? 30.435 -8.879 -3.589 1.00 81.94 341 ALA A O 1
ATOM 2535 N N . SER A 1 342 ? 28.221 -9.348 -3.582 1.00 72.38 342 SER A N 1
ATOM 2536 C CA . SER A 1 342 ? 28.268 -10.659 -4.253 1.00 72.38 342 SER A CA 1
ATOM 2537 C C . SER A 1 342 ? 28.136 -10.539 -5.764 1.00 72.38 342 SER A C 1
ATOM 2539 O O . SER A 1 342 ? 28.871 -11.265 -6.468 1.00 72.38 342 SER A O 1
#

Foldseek 3Di:
DVVVVVVVVVVCVVCCCVPQNPVNVVVCVVDPLNVVLVVLVVVLVVLVVVQVVPQDDVVPVDPGDHPVVSVVVSVVSVVVNVVSVVVVVVVVVVVVVLVVQLVVLLVLLQQLLCVFFPPPPPPPLPPVLLPQADPVSHADPQWDFQWDQAWAFFAAAQQVLLLVLLVVVVKAKEQPRFGGDTHHGGHGGIIINHYDDPVSSVSNNVRTDGDHDGDSNNANLVSLVSLLVQCLVCCPPVNNNNVSNLVSLVSVLVSLLSCLQRGDTDQADADPVSHGRYGYDHDHSLVSLVVSLVSCLVRPLQPLSNLVSNLVSVVSSCVSHDPVCHCVCVVSNVSSVVSNVD

Radius of gyration: 30.13 Å; chains: 1; bounding box: 60×48×104 Å

Sequence (342 aa):
MAGTSFSITISVLATTSSTYGPRLVRNFMADRANQFVLATFTSTFLYCIVVMRTVHTEVDDTSAFVPVIAVHVAVLLSVFDVGVLVFFIHHIAGSVQITSLQARVLDDLRAVAALVYPTSPGDDVDQEARAGLSDDGSVPADGAVVRADADGYVQAVAWEALRRAAVRDGVVVEVVAMPGRYVIVGDPLVVTSASLAADAVRELRRAVTLGAARTPHQDVEFALQQLVEIAVRGLASGSNDPYTAVSALDMSAGVLVPLWRRGEPVTALLDDDGAPAVLVSWPSVDELVDSLFDTVRTYALDQPAVLAAALRLIARLDDAAGPARAGRLADHERAVRGALAS

Secondary structure (DSSP, 8-state):
-HHHHHHHHHHHHHHHHHHHHHHHHHHHHH-HHHHHHHHHHHHHHHHHHHHHHT-B-GGGSS--B--HHHHHHHHHHHHHHHHHHHHHHHHHHHHHHHHHHHHHHHHHHHHHHHHHS-SS------TTTTBTB-TTSPPPTTS-EEE-SS-EEEEEE-HHHHHHHHHHHT--EEE-S-TT-EE-TT-EEEEESS---HHHHHHHHHTEEEESS--TTS-HHHHHHHHHHHHHHHHSTTT--HHHHHHHHHHHHHHHHHHHHH-PPP-EEE-TTSSEEEE--PPPHHHHHHHHHHHHHHH-TT-HHHHHHHHHHHHHHHHH--GGGTTTTHHHHHHHHHHHH-